Protein AF-A0A7V9HRN3-F1 (afdb_monomer_lite)

Sequence (208 aa):
TSESDAVMDDIFSEDFLLTRPLLTAIASEEPVVLLIDEIDKTDQEFEAILLEVLSDFQISIPELGLVEATTMPLVLLTSNNSRELTEALKRRCLYLWLDYPDVEREIEIIRLHEPGIDAELARRLVEVIGMVRELDLKKPPSIAESIDWARALLLLGADQIDAETFRRTMSIIIKHRTDLDLVAERVGLRLGGPADSKLAAGSSPSSP

Structure (mmCIF, N/CA/C/O backbone):
data_AF-A0A7V9HRN3-F1
#
_entry.id   AF-A0A7V9HRN3-F1
#
loop_
_atom_site.group_PDB
_atom_site.id
_atom_site.type_symbol
_atom_site.label_atom_id
_atom_site.label_alt_id
_atom_site.label_comp_id
_atom_site.label_asym_id
_atom_site.label_entity_id
_atom_site.label_seq_id
_atom_site.pdbx_PDB_ins_code
_atom_site.Cartn_x
_atom_site.Cartn_y
_atom_site.Cartn_z
_atom_site.occupancy
_atom_site.B_iso_or_equiv
_atom_site.auth_seq_id
_atom_site.auth_comp_id
_atom_site.auth_asym_id
_atom_site.auth_atom_id
_atom_site.pdbx_PDB_model_num
ATOM 1 N N . THR A 1 1 ? 19.815 -6.555 -52.537 1.00 50.06 1 THR A N 1
ATOM 2 C CA . THR A 1 1 ? 18.940 -6.645 -51.356 1.00 50.06 1 THR A CA 1
ATOM 3 C C . THR A 1 1 ? 17.675 -7.313 -51.819 1.00 50.06 1 THR A C 1
ATOM 5 O O . THR A 1 1 ? 17.159 -6.934 -52.865 1.00 50.06 1 THR A O 1
ATOM 8 N N . SER A 1 2 ? 17.345 -8.442 -51.199 1.00 54.53 2 SER A N 1
ATOM 9 C CA . SER A 1 2 ? 16.297 -9.345 -51.678 1.00 54.53 2 SER A CA 1
ATOM 10 C C . SER A 1 2 ? 14.930 -8.702 -51.447 1.00 54.53 2 SER A C 1
ATOM 12 O O . SER A 1 2 ? 14.769 -7.960 -50.487 1.00 54.53 2 SER A O 1
ATOM 14 N N . GLU A 1 3 ? 13.938 -9.001 -52.282 1.00 53.53 3 GLU A N 1
ATOM 15 C CA . GLU A 1 3 ? 12.540 -8.546 -52.135 1.00 53.53 3 GLU A CA 1
ATOM 16 C C . GLU A 1 3 ? 11.966 -8.866 -50.734 1.00 53.53 3 GLU A C 1
ATOM 18 O O . GLU A 1 3 ? 11.098 -8.164 -50.232 1.00 53.53 3 GLU A O 1
ATOM 23 N N . SER A 1 4 ? 12.531 -9.878 -50.063 1.00 57.38 4 SER A N 1
ATOM 24 C CA . SER A 1 4 ? 12.234 -10.255 -48.677 1.00 57.38 4 SER A CA 1
ATOM 25 C C . SER A 1 4 ? 12.749 -9.269 -47.617 1.00 57.38 4 SER A C 1
ATOM 27 O O . SER A 1 4 ? 12.123 -9.165 -46.568 1.00 57.38 4 SER A O 1
ATOM 29 N N . ASP A 1 5 ? 13.856 -8.560 -47.865 1.00 56.06 5 ASP A N 1
ATOM 30 C CA . ASP A 1 5 ? 14.412 -7.572 -46.922 1.00 56.06 5 ASP A CA 1
ATOM 31 C C . ASP A 1 5 ? 13.516 -6.323 -46.890 1.00 56.06 5 ASP A C 1
ATOM 33 O O . ASP A 1 5 ? 13.191 -5.809 -45.829 1.00 56.06 5 ASP A O 1
ATOM 37 N N . ALA A 1 6 ? 13.022 -5.900 -48.060 1.00 58.94 6 ALA A N 1
ATOM 38 C CA . ALA A 1 6 ? 12.120 -4.756 -48.190 1.00 58.94 6 ALA A CA 1
ATOM 39 C C . ALA A 1 6 ? 10.731 -5.008 -47.573 1.00 58.94 6 ALA A C 1
ATOM 41 O O . ALA A 1 6 ? 10.095 -4.076 -47.094 1.00 58.94 6 ALA A O 1
ATOM 42 N N . VAL A 1 7 ? 10.259 -6.261 -47.575 1.00 59.00 7 VAL A N 1
ATOM 43 C CA . VAL A 1 7 ? 9.005 -6.649 -46.904 1.00 59.00 7 VAL A CA 1
ATOM 44 C C . VAL A 1 7 ? 9.194 -6.769 -45.386 1.00 59.00 7 VAL A C 1
ATOM 46 O O . VAL A 1 7 ? 8.256 -6.485 -44.648 1.00 59.00 7 VAL A O 1
ATOM 49 N N . MET A 1 8 ? 10.383 -7.156 -44.898 1.00 54.78 8 MET A N 1
ATOM 50 C CA . MET A 1 8 ? 10.676 -7.095 -43.458 1.00 54.78 8 MET A CA 1
ATOM 51 C C . MET A 1 8 ? 10.725 -5.644 -42.966 1.00 54.78 8 MET A C 1
ATOM 53 O O . MET A 1 8 ? 10.048 -5.341 -41.988 1.00 54.78 8 MET A O 1
ATOM 57 N N . ASP A 1 9 ? 11.421 -4.743 -43.665 1.00 58.31 9 ASP A N 1
ATOM 58 C CA . ASP A 1 9 ? 11.497 -3.319 -43.288 1.00 58.31 9 ASP A CA 1
ATOM 59 C C . ASP A 1 9 ? 10.111 -2.642 -43.201 1.00 58.31 9 ASP A C 1
ATOM 61 O O . ASP A 1 9 ? 9.900 -1.773 -42.358 1.00 58.31 9 ASP A O 1
ATOM 65 N N . ASP A 1 10 ? 9.146 -3.061 -44.027 1.00 58.84 10 ASP A N 1
ATOM 66 C CA . ASP A 1 10 ? 7.776 -2.518 -44.030 1.00 58.84 10 ASP A CA 1
ATOM 67 C C . ASP A 1 10 ? 6.929 -3.016 -42.838 1.00 58.84 10 ASP A C 1
ATOM 69 O O . ASP A 1 10 ? 6.076 -2.294 -42.330 1.00 58.84 10 ASP A O 1
ATOM 73 N N . ILE A 1 11 ? 7.178 -4.238 -42.344 1.00 59.34 11 ILE A N 1
ATOM 74 C CA . ILE A 1 11 ? 6.433 -4.837 -41.218 1.00 59.34 11 ILE A CA 1
ATOM 75 C C . ILE A 1 11 ? 6.998 -4.397 -39.855 1.00 59.34 11 ILE A C 1
ATOM 77 O O . ILE A 1 11 ? 6.252 -4.341 -38.877 1.00 59.34 11 ILE A O 1
ATOM 81 N N . PHE A 1 12 ? 8.292 -4.071 -39.777 1.00 58.78 12 PHE A N 1
ATOM 82 C CA . PHE A 1 12 ? 8.961 -3.607 -38.552 1.00 58.78 12 PHE A CA 1
ATOM 83 C C . PHE A 1 12 ? 9.086 -2.079 -38.470 1.00 58.78 12 PHE A C 1
ATOM 85 O O . PHE A 1 12 ? 9.946 -1.582 -37.754 1.00 58.78 12 PHE A O 1
ATOM 92 N N . SER A 1 13 ? 8.248 -1.320 -39.179 1.00 62.00 13 SER A N 1
ATOM 93 C CA . SER A 1 13 ? 8.255 0.144 -39.105 1.00 62.00 13 SER A CA 1
ATOM 94 C C . SER A 1 13 ? 7.603 0.670 -37.815 1.00 62.00 13 SER A C 1
ATOM 96 O O . SER A 1 13 ? 6.810 -0.020 -37.165 1.00 62.00 13 SER A O 1
ATOM 98 N N . GLU A 1 14 ? 7.916 1.917 -37.442 1.00 60.59 14 GLU A N 1
ATOM 99 C CA . GLU A 1 14 ? 7.327 2.590 -36.270 1.00 60.59 14 GLU A CA 1
ATOM 100 C C . GLU A 1 14 ? 5.791 2.601 -36.292 1.00 60.59 14 GLU A C 1
ATOM 102 O O . GLU A 1 14 ? 5.158 2.531 -35.238 1.00 60.59 14 GLU A O 1
ATOM 107 N N . ASP A 1 15 ? 5.190 2.593 -37.484 1.00 58.12 15 ASP A N 1
ATOM 108 C CA . ASP A 1 15 ? 3.740 2.575 -37.688 1.00 58.12 15 ASP A CA 1
ATOM 109 C C . ASP A 1 15 ? 3.073 1.284 -37.170 1.00 58.12 15 ASP A C 1
ATOM 111 O O . ASP A 1 15 ? 1.869 1.270 -36.894 1.00 58.12 15 ASP A O 1
ATOM 115 N N . PHE A 1 16 ? 3.845 0.205 -36.990 1.00 57.97 16 PHE A N 1
ATOM 116 C CA . PHE A 1 16 ? 3.383 -1.066 -36.424 1.00 57.97 16 PHE A CA 1
ATOM 117 C C . PHE A 1 16 ? 3.834 -1.290 -34.973 1.00 57.97 16 PHE A C 1
ATOM 119 O O . PHE A 1 16 ? 3.484 -2.313 -34.369 1.00 57.97 16 PHE A O 1
ATOM 126 N N . LEU A 1 17 ? 4.553 -0.336 -34.368 1.00 64.12 17 LEU A N 1
ATOM 127 C CA . LEU A 1 17 ? 4.955 -0.424 -32.968 1.00 64.12 17 LEU A CA 1
ATOM 128 C C . LEU A 1 17 ? 3.812 -0.045 -32.031 1.00 64.12 17 LEU A C 1
ATOM 130 O O . LEU A 1 17 ? 3.367 1.098 -31.946 1.00 64.12 17 LEU A O 1
ATOM 134 N N . LEU A 1 18 ? 3.396 -1.008 -31.211 1.00 67.00 18 LEU A N 1
ATOM 135 C CA . LEU A 1 18 ? 2.568 -0.721 -30.046 1.00 67.00 18 LEU A CA 1
ATOM 136 C C . LEU A 1 18 ? 3.451 -0.148 -28.941 1.00 67.00 18 LEU A C 1
ATOM 138 O O . LEU A 1 18 ? 4.007 -0.891 -28.128 1.00 67.00 18 LEU A O 1
ATOM 142 N N . THR A 1 19 ? 3.560 1.178 -28.902 1.00 74.62 19 THR A N 1
ATOM 143 C CA . THR A 1 19 ? 4.276 1.892 -27.845 1.00 74.62 19 THR A CA 1
ATOM 144 C C . THR A 1 19 ? 3.621 1.600 -26.493 1.00 74.62 19 THR A C 1
ATOM 146 O O . THR A 1 19 ? 2.499 2.001 -26.179 1.00 74.62 19 THR A O 1
ATOM 149 N N . ARG A 1 20 ? 4.305 0.775 -25.696 1.00 87.56 20 ARG A N 1
ATOM 150 C CA . ARG A 1 20 ? 3.933 0.472 -24.310 1.00 87.56 20 ARG A CA 1
ATOM 151 C C . ARG A 1 20 ? 4.467 1.574 -23.387 1.00 87.56 20 ARG A C 1
ATOM 153 O O . ARG A 1 20 ? 5.397 2.272 -23.782 1.00 87.56 20 ARG A O 1
ATOM 160 N N . PRO A 1 21 ? 3.953 1.697 -22.147 1.00 88.50 21 PRO A N 1
ATOM 161 C CA . PRO A 1 21 ? 4.259 2.828 -21.267 1.00 88.50 21 PRO A CA 1
ATOM 162 C C . PRO A 1 21 ? 5.750 3.147 -21.087 1.00 88.50 21 PRO A C 1
ATOM 164 O O . PRO A 1 21 ? 6.104 4.318 -21.022 1.00 88.50 21 PRO A O 1
ATOM 167 N N . LEU A 1 22 ? 6.626 2.131 -21.058 1.00 89.88 22 LEU A N 1
ATOM 168 C CA . LEU A 1 22 ? 8.080 2.329 -20.985 1.00 89.88 22 LEU A CA 1
ATOM 169 C C . LEU A 1 22 ? 8.624 3.067 -22.213 1.00 89.88 22 LEU A C 1
ATOM 171 O O . LEU A 1 22 ? 9.293 4.084 -22.068 1.00 89.88 22 LEU A O 1
ATOM 175 N N . LEU A 1 23 ? 8.299 2.585 -23.414 1.00 90.38 23 LEU A N 1
ATOM 176 C CA . LEU A 1 23 ? 8.742 3.210 -24.658 1.00 90.38 23 LEU A CA 1
ATOM 177 C C . LEU A 1 23 ? 8.129 4.600 -24.827 1.00 90.38 23 LEU A C 1
ATOM 179 O O . LEU A 1 23 ? 8.835 5.527 -25.196 1.00 90.38 23 LEU A O 1
ATOM 183 N N . THR A 1 24 ? 6.849 4.767 -24.484 1.00 91.19 24 THR A N 1
ATOM 184 C CA . THR A 1 24 ? 6.192 6.080 -24.488 1.00 91.19 24 THR A CA 1
ATOM 185 C C . THR A 1 24 ? 6.890 7.072 -23.557 1.00 91.19 24 THR A C 1
ATOM 187 O O . THR A 1 24 ? 7.052 8.229 -23.925 1.00 91.19 24 THR A O 1
ATOM 190 N N . ALA A 1 25 ? 7.314 6.640 -22.365 1.00 92.94 25 ALA A N 1
ATOM 191 C CA . ALA A 1 25 ? 7.996 7.513 -21.416 1.00 92.94 25 ALA A CA 1
ATOM 192 C C . ALA A 1 25 ? 9.411 7.889 -21.876 1.00 92.94 25 ALA A C 1
ATOM 194 O O . ALA A 1 25 ? 9.810 9.038 -21.719 1.00 92.94 25 ALA A O 1
ATOM 195 N N . ILE A 1 26 ? 10.152 6.939 -22.455 1.00 92.44 26 ILE A N 1
ATOM 196 C CA . ILE A 1 26 ? 11.510 7.171 -22.962 1.00 92.44 26 ILE A CA 1
ATOM 197 C C . ILE A 1 26 ? 11.489 8.051 -24.213 1.00 92.44 26 ILE A C 1
ATOM 199 O O . ILE A 1 26 ? 12.208 9.040 -24.275 1.00 92.44 26 ILE A O 1
ATOM 203 N N . ALA A 1 27 ? 10.609 7.773 -25.173 1.00 92.06 27 ALA A N 1
ATOM 204 C CA . ALA A 1 27 ? 10.487 8.569 -26.394 1.00 92.06 27 ALA A CA 1
ATOM 205 C C . ALA A 1 27 ? 9.777 9.925 -26.190 1.00 92.06 27 ALA A C 1
ATOM 207 O O . ALA A 1 27 ? 9.574 10.658 -27.156 1.00 92.06 27 ALA A O 1
ATOM 208 N N . SER A 1 28 ? 9.368 10.270 -24.964 1.00 93.31 28 SER A N 1
ATOM 209 C CA . SER A 1 28 ? 8.666 11.526 -24.697 1.00 93.31 28 SER A CA 1
ATOM 210 C C . SER A 1 28 ? 9.592 12.730 -24.883 1.00 93.31 28 SER A C 1
ATOM 212 O O . SER A 1 28 ? 10.633 12.846 -24.235 1.00 93.31 28 SER A O 1
ATOM 214 N N . GLU A 1 29 ? 9.174 13.675 -25.727 1.00 94.44 29 GLU A N 1
ATOM 215 C CA . GLU A 1 29 ? 9.835 14.979 -25.849 1.00 94.44 29 GLU A CA 1
ATOM 216 C C . GLU A 1 29 ? 9.551 15.872 -24.628 1.00 94.44 29 GLU A C 1
ATOM 218 O O . GLU A 1 29 ? 10.371 16.714 -24.259 1.00 94.44 29 GLU A O 1
ATOM 223 N N . GLU A 1 30 ? 8.416 15.668 -23.953 1.00 95.25 30 GLU A N 1
ATOM 224 C CA . GLU A 1 30 ? 8.019 16.424 -22.763 1.00 95.25 30 GLU A CA 1
ATOM 225 C C . GLU A 1 30 ? 8.448 15.725 -21.457 1.00 95.25 30 GLU A C 1
ATOM 227 O O . GLU A 1 30 ? 8.529 14.492 -21.417 1.00 95.25 30 GLU A O 1
ATOM 232 N N . PRO A 1 31 ? 8.682 16.472 -20.357 1.00 95.50 31 PRO A N 1
ATOM 233 C CA . PRO A 1 31 ? 8.949 15.879 -19.049 1.00 95.50 31 PRO A CA 1
ATOM 234 C C . PRO A 1 31 ? 7.760 15.059 -18.546 1.00 95.50 31 PRO A C 1
ATOM 236 O O . PRO A 1 31 ? 6.664 15.585 -18.346 1.00 95.50 31 PRO A O 1
ATOM 239 N N . VAL A 1 32 ? 7.999 13.778 -18.274 1.00 95.81 32 VAL A N 1
ATOM 240 C CA . VAL A 1 32 ? 6.972 12.837 -17.812 1.00 95.81 32 VAL A CA 1
ATOM 241 C C . VAL A 1 32 ? 7.393 12.108 -16.540 1.00 95.81 32 VAL A C 1
ATOM 243 O O . VAL A 1 32 ? 8.574 12.033 -16.191 1.00 95.81 32 VAL A O 1
ATOM 246 N N . VAL A 1 33 ? 6.398 11.561 -15.840 1.00 96.12 33 VAL A N 1
ATOM 247 C CA . VAL A 1 33 ? 6.596 10.667 -14.696 1.00 96.12 33 VAL A CA 1
ATOM 248 C C . VAL A 1 33 ? 6.280 9.241 -15.129 1.00 96.12 33 VAL A C 1
ATOM 250 O O . VAL A 1 33 ? 5.175 8.968 -15.599 1.00 96.12 33 VAL A O 1
ATOM 253 N N . LEU A 1 34 ? 7.232 8.332 -14.932 1.00 95.00 34 LEU A N 1
ATOM 254 C CA . LEU A 1 34 ? 7.046 6.899 -15.134 1.00 95.00 34 LEU A CA 1
ATOM 255 C C . LEU A 1 34 ? 6.830 6.226 -13.776 1.00 95.00 3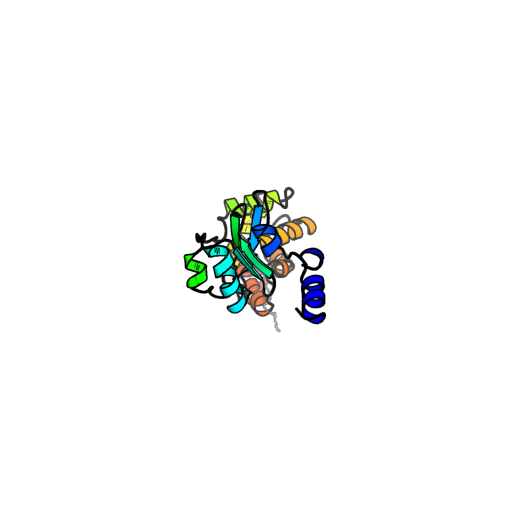4 LEU A C 1
ATOM 257 O O . LEU A 1 34 ? 7.764 6.102 -12.987 1.00 95.00 34 LEU A O 1
ATOM 261 N N . LEU A 1 35 ? 5.599 5.791 -13.507 1.00 96.25 35 LEU A N 1
ATOM 262 C CA . LEU A 1 35 ? 5.259 5.003 -12.324 1.00 96.25 35 LEU A CA 1
ATOM 263 C C . LEU A 1 35 ? 5.271 3.513 -12.675 1.00 96.25 35 LEU A C 1
ATOM 265 O O . LEU A 1 35 ? 4.505 3.075 -13.534 1.00 96.25 35 LEU A O 1
ATOM 269 N N . ILE A 1 36 ? 6.106 2.742 -11.985 1.00 94.12 36 ILE A N 1
ATOM 270 C CA . ILE A 1 36 ? 6.109 1.279 -12.042 1.00 94.12 36 ILE A CA 1
ATOM 271 C C . ILE A 1 36 ? 5.632 0.773 -10.687 1.00 94.12 36 ILE A C 1
ATOM 273 O O . ILE A 1 36 ? 6.326 0.913 -9.677 1.00 94.12 36 ILE A O 1
ATOM 277 N N . ASP A 1 37 ? 4.421 0.230 -10.679 1.00 94.56 37 ASP A N 1
ATOM 278 C CA . ASP A 1 37 ? 3.758 -0.210 -9.460 1.00 94.56 37 ASP A CA 1
ATOM 279 C C . ASP A 1 37 ? 4.092 -1.675 -9.143 1.00 94.56 37 ASP A C 1
ATOM 281 O O . ASP A 1 37 ? 4.197 -2.499 -10.052 1.00 94.56 37 ASP A O 1
ATOM 285 N N . GLU A 1 38 ? 4.260 -1.981 -7.857 1.00 94.56 38 GLU A N 1
ATOM 286 C CA . GLU A 1 38 ? 4.522 -3.315 -7.306 1.00 94.56 38 GLU A CA 1
ATOM 287 C C . GLU A 1 38 ? 5.637 -4.083 -8.039 1.00 94.56 38 GLU A C 1
ATOM 289 O O . GLU A 1 38 ? 5.469 -5.237 -8.447 1.00 94.56 38 GLU A O 1
ATOM 294 N N . ILE A 1 39 ? 6.810 -3.458 -8.202 1.00 94.06 39 ILE A N 1
ATOM 295 C CA . ILE A 1 39 ? 7.939 -4.060 -8.934 1.00 94.06 39 ILE A CA 1
ATOM 296 C C . ILE A 1 39 ? 8.398 -5.398 -8.327 1.00 94.06 39 ILE A C 1
ATOM 298 O O . ILE A 1 39 ? 8.950 -6.256 -9.006 1.00 94.06 39 ILE A O 1
ATOM 302 N N . ASP A 1 40 ? 8.104 -5.641 -7.054 1.00 93.12 40 ASP A N 1
ATOM 303 C CA . ASP A 1 40 ? 8.366 -6.910 -6.379 1.00 93.12 40 ASP A CA 1
ATOM 304 C C . ASP A 1 40 ? 7.517 -8.091 -6.891 1.00 93.12 40 ASP A C 1
ATOM 306 O O . ASP A 1 40 ? 7.808 -9.243 -6.558 1.00 93.12 40 ASP A O 1
ATOM 310 N N . LYS A 1 41 ? 6.498 -7.839 -7.723 1.00 93.19 41 LYS A N 1
ATOM 311 C CA . LYS A 1 41 ? 5.687 -8.873 -8.388 1.00 93.19 41 LYS A CA 1
ATOM 312 C C . LYS A 1 41 ? 6.269 -9.370 -9.702 1.00 93.19 41 LYS A C 1
ATOM 314 O O . LYS A 1 41 ? 5.809 -10.399 -10.197 1.00 93.19 41 LYS A O 1
ATOM 319 N N . THR A 1 42 ? 7.240 -8.664 -10.273 1.00 91.62 42 THR A N 1
ATOM 320 C CA . THR A 1 42 ? 7.849 -9.056 -11.546 1.00 91.62 42 THR A CA 1
ATOM 321 C C . THR A 1 42 ? 8.936 -10.103 -11.332 1.00 91.62 42 THR A C 1
ATOM 323 O O . THR A 1 42 ? 9.385 -10.340 -10.206 1.00 91.62 42 THR A O 1
ATOM 326 N N . ASP A 1 43 ? 9.363 -10.749 -12.412 1.00 91.69 43 ASP A N 1
ATOM 327 C CA . ASP A 1 43 ? 10.503 -11.661 -12.413 1.00 91.69 43 ASP A CA 1
ATOM 328 C C . ASP A 1 43 ? 11.841 -10.903 -12.539 1.00 91.69 43 ASP A C 1
ATOM 330 O O . ASP A 1 43 ? 11.880 -9.670 -12.620 1.00 91.69 43 ASP A O 1
ATOM 334 N N . GLN A 1 44 ? 12.954 -11.640 -12.472 1.00 89.56 44 GLN A N 1
ATOM 335 C CA . GLN A 1 44 ? 14.297 -11.050 -12.537 1.00 89.56 44 GLN A CA 1
ATOM 336 C C . GLN A 1 44 ? 14.657 -10.610 -13.957 1.00 89.56 44 GLN A C 1
ATOM 338 O O . GLN A 1 44 ? 15.435 -9.677 -14.139 1.00 89.56 44 GLN A O 1
ATOM 343 N N . GLU A 1 45 ? 14.090 -11.272 -14.959 1.00 89.06 45 GLU A N 1
ATOM 344 C CA . GLU A 1 45 ? 14.239 -10.951 -16.369 1.00 89.06 45 GLU A CA 1
ATOM 345 C C . GLU A 1 45 ? 13.688 -9.552 -16.657 1.00 89.06 45 GLU A C 1
ATOM 347 O O . GLU A 1 45 ? 14.366 -8.738 -17.286 1.00 89.06 45 GLU A O 1
ATOM 352 N N . PHE A 1 46 ? 12.507 -9.228 -16.125 1.00 89.75 46 PHE A N 1
ATOM 353 C CA . PHE A 1 46 ? 11.948 -7.885 -16.214 1.00 89.75 46 PHE A CA 1
ATOM 354 C C . PHE A 1 46 ? 12.788 -6.852 -15.457 1.00 89.75 46 PHE A C 1
ATOM 356 O O . PHE A 1 46 ? 13.052 -5.773 -15.988 1.00 89.75 46 PHE A O 1
ATOM 363 N N . GLU A 1 47 ? 13.263 -7.178 -14.247 1.00 91.50 47 GLU A N 1
ATOM 364 C CA . GLU A 1 47 ? 14.176 -6.290 -13.514 1.00 91.50 47 GLU A CA 1
ATOM 365 C C . GLU A 1 47 ? 15.434 -5.978 -14.335 1.00 91.50 47 GLU A C 1
ATOM 367 O O . GLU A 1 47 ? 15.867 -4.830 -14.362 1.00 91.50 47 GLU A O 1
ATOM 372 N N . ALA A 1 48 ? 15.999 -6.970 -15.033 1.00 87.69 48 ALA A N 1
ATOM 373 C CA . ALA A 1 48 ? 17.180 -6.792 -15.871 1.00 87.69 48 ALA A CA 1
ATOM 374 C C . ALA A 1 48 ? 16.923 -5.848 -17.056 1.00 87.69 48 ALA A C 1
ATOM 376 O O . ALA A 1 48 ? 17.774 -5.011 -17.346 1.00 87.69 48 ALA A O 1
ATOM 377 N N . ILE A 1 49 ? 15.747 -5.929 -17.690 1.00 86.62 49 ILE A N 1
ATOM 378 C CA . ILE A 1 49 ? 15.336 -4.987 -18.746 1.00 86.62 49 ILE A CA 1
ATOM 379 C C . ILE A 1 49 ? 15.248 -3.565 -18.183 1.00 86.62 49 ILE A C 1
ATOM 381 O O . ILE A 1 49 ? 15.732 -2.616 -18.797 1.00 86.62 49 ILE A O 1
ATOM 385 N N . LEU A 1 50 ? 14.687 -3.404 -16.981 1.00 91.88 50 LEU A N 1
ATOM 386 C CA . LEU A 1 50 ? 14.628 -2.094 -16.335 1.00 91.88 50 LEU A CA 1
ATOM 387 C C . LEU A 1 50 ? 16.007 -1.534 -15.986 1.00 91.88 50 LEU A C 1
ATOM 389 O O . LEU A 1 50 ? 16.135 -0.318 -15.891 1.00 91.88 50 LEU A O 1
ATOM 393 N N . LEU A 1 51 ? 17.044 -2.360 -15.806 1.00 91.00 51 LEU A N 1
ATOM 394 C CA . LEU A 1 51 ? 18.385 -1.841 -15.524 1.00 91.00 51 LEU A CA 1
ATOM 395 C C . LEU A 1 51 ? 18.909 -0.973 -16.664 1.00 91.00 51 LEU A C 1
ATOM 397 O O . LEU A 1 51 ? 19.536 0.041 -16.377 1.00 91.00 51 LEU A O 1
ATOM 401 N N . GLU A 1 52 ? 18.646 -1.339 -17.919 1.00 86.12 52 GLU A N 1
ATOM 402 C CA . GLU A 1 52 ? 19.020 -0.522 -19.079 1.00 86.12 52 GLU A CA 1
ATOM 403 C C . GLU A 1 52 ? 18.283 0.824 -19.034 1.00 86.12 52 GLU A C 1
ATOM 405 O O . GLU A 1 52 ? 18.903 1.888 -19.040 1.00 86.12 52 GLU A O 1
ATOM 410 N N . VAL A 1 53 ? 16.962 0.774 -18.843 1.00 90.25 53 VAL A N 1
ATOM 411 C CA . VAL A 1 53 ? 16.090 1.956 -18.785 1.00 90.25 53 VAL A CA 1
ATOM 412 C C . VAL A 1 53 ? 16.461 2.894 -17.635 1.00 90.25 53 VAL A C 1
ATOM 414 O O . VAL A 1 53 ? 16.441 4.107 -17.789 1.00 90.25 53 VAL A O 1
ATOM 417 N N . LEU A 1 54 ? 16.800 2.357 -16.466 1.00 92.31 54 LEU A N 1
ATOM 418 C CA . LEU A 1 54 ? 17.104 3.150 -15.273 1.00 92.31 54 LEU A CA 1
ATOM 419 C C . LEU A 1 54 ? 18.560 3.619 -15.210 1.00 92.31 54 LEU A C 1
ATOM 421 O O . LEU A 1 54 ? 18.865 4.522 -14.432 1.00 92.31 54 LEU A O 1
ATOM 425 N N . SER A 1 55 ? 19.463 2.990 -15.968 1.00 89.06 55 SER A N 1
ATOM 426 C CA . SER A 1 55 ? 20.879 3.375 -15.992 1.00 89.06 55 SER A CA 1
ATOM 427 C C . SER A 1 55 ? 21.153 4.394 -17.088 1.00 89.06 55 SER A C 1
ATOM 429 O O . SER A 1 55 ? 21.730 5.442 -16.807 1.00 89.06 55 SER A O 1
ATOM 431 N N . ASP A 1 56 ? 20.709 4.089 -18.306 1.00 89.12 56 ASP A N 1
ATOM 432 C CA . ASP A 1 56 ? 21.073 4.834 -19.509 1.00 89.12 56 ASP A CA 1
ATOM 433 C C . ASP A 1 56 ? 19.866 5.556 -20.133 1.00 89.12 56 ASP A C 1
ATOM 435 O O . ASP A 1 56 ? 20.031 6.314 -21.083 1.00 89.12 56 ASP A O 1
ATOM 439 N N . PHE A 1 57 ? 18.654 5.377 -19.582 1.00 92.06 57 PHE A N 1
ATOM 440 C CA . PHE A 1 57 ? 17.413 5.965 -20.107 1.00 92.06 57 PHE A CA 1
ATOM 441 C C . PHE A 1 57 ? 17.218 5.685 -21.595 1.00 92.06 57 PHE A C 1
ATOM 443 O O . PHE A 1 57 ? 16.847 6.555 -22.377 1.00 92.06 57 PHE A O 1
ATOM 450 N N . GLN A 1 58 ? 17.443 4.430 -21.966 1.00 91.81 58 GLN A N 1
ATOM 451 C CA . GLN A 1 58 ? 17.280 3.935 -23.322 1.00 91.81 58 GLN A CA 1
ATOM 452 C C . GLN A 1 58 ? 16.577 2.576 -23.315 1.00 91.81 58 GLN A C 1
ATOM 454 O O . GLN A 1 58 ? 16.524 1.892 -22.289 1.00 91.81 58 GLN A O 1
ATOM 459 N N . ILE A 1 59 ? 16.044 2.183 -24.467 1.00 90.19 59 ILE A N 1
ATOM 460 C CA . ILE A 1 59 ? 15.482 0.854 -24.701 1.00 90.19 59 ILE A CA 1
ATOM 461 C C . ILE A 1 59 ? 16.079 0.302 -25.991 1.00 90.19 59 ILE A C 1
ATOM 463 O O . ILE A 1 59 ? 15.929 0.896 -27.060 1.00 90.19 59 ILE A O 1
ATOM 467 N N . SER A 1 60 ? 16.698 -0.871 -25.895 1.00 88.44 60 SER A N 1
ATOM 468 C CA . SER A 1 60 ? 17.076 -1.668 -27.057 1.00 88.44 60 SER A CA 1
ATOM 469 C C . SER A 1 60 ? 15.863 -2.432 -27.587 1.00 88.44 60 SER A C 1
ATOM 471 O O . SER A 1 60 ? 15.347 -3.338 -26.928 1.00 88.44 60 SER A O 1
ATOM 473 N N . ILE A 1 61 ? 15.408 -2.087 -28.790 1.00 86.88 61 ILE A N 1
ATOM 474 C CA . ILE A 1 61 ? 14.324 -2.786 -29.476 1.00 86.88 61 ILE A CA 1
ATOM 475 C C . ILE A 1 61 ? 14.945 -3.682 -30.554 1.00 86.88 61 ILE A C 1
ATOM 477 O O . ILE A 1 61 ? 15.628 -3.176 -31.451 1.00 86.88 61 ILE A O 1
ATOM 481 N N . PRO A 1 62 ? 14.741 -5.012 -30.489 1.00 82.38 62 PRO A N 1
ATOM 482 C CA . PRO A 1 62 ? 15.133 -5.911 -31.565 1.00 82.38 62 PRO A CA 1
ATOM 483 C C . PRO A 1 62 ? 14.640 -5.395 -32.922 1.00 82.38 62 PRO A C 1
ATOM 485 O O . PRO A 1 62 ? 13.560 -4.817 -33.016 1.00 82.38 62 PRO A O 1
ATOM 488 N N . GLU A 1 63 ? 15.475 -5.539 -33.953 1.00 83.75 63 GLU A N 1
ATOM 489 C CA . GLU A 1 63 ? 15.218 -5.094 -35.334 1.00 83.75 63 GLU A CA 1
ATOM 490 C C . GLU A 1 63 ? 15.111 -3.567 -35.556 1.00 83.75 63 GLU A C 1
ATOM 492 O O . GLU A 1 63 ? 15.420 -3.100 -36.648 1.00 83.75 63 GLU A O 1
ATOM 497 N N . LEU A 1 64 ? 14.773 -2.783 -34.531 1.00 80.81 64 LEU A N 1
ATOM 498 C CA . LEU A 1 64 ? 14.573 -1.329 -34.593 1.00 80.81 64 LEU A CA 1
ATOM 499 C C . LEU A 1 64 ? 15.737 -0.514 -34.022 1.00 80.81 64 LEU A C 1
ATOM 501 O O . LEU A 1 64 ? 15.859 0.680 -34.284 1.00 80.81 64 LEU A O 1
ATOM 505 N N . GLY A 1 65 ? 16.624 -1.165 -33.273 1.00 86.88 65 GLY A N 1
ATOM 506 C CA . GLY A 1 65 ? 17.791 -0.529 -32.684 1.00 86.88 65 GLY A CA 1
ATOM 507 C C . GLY A 1 65 ? 17.475 0.171 -31.367 1.00 86.88 65 GLY A C 1
ATOM 508 O O . GLY A 1 65 ? 16.616 -0.255 -30.597 1.00 86.88 65 GLY A O 1
ATOM 509 N N . LEU A 1 66 ? 18.253 1.206 -31.067 1.00 90.69 66 LEU A N 1
ATOM 510 C CA . LEU A 1 66 ? 18.238 1.867 -29.770 1.00 90.69 66 LEU A CA 1
ATOM 511 C C . LEU A 1 66 ? 17.312 3.084 -29.787 1.00 90.69 66 LEU A C 1
ATOM 513 O O . LEU A 1 66 ? 17.450 3.950 -30.649 1.00 90.69 66 LEU A O 1
ATOM 517 N N . VAL A 1 67 ? 16.427 3.177 -28.795 1.00 90.25 67 VAL A N 1
ATOM 518 C CA . VAL A 1 67 ? 15.635 4.381 -28.525 1.00 90.25 67 VAL A CA 1
ATOM 519 C C . VAL A 1 67 ? 16.159 5.029 -27.251 1.00 90.25 67 VAL A C 1
ATOM 521 O O . VAL A 1 67 ? 16.006 4.470 -26.166 1.00 90.25 67 VAL A O 1
ATOM 524 N N . GLU A 1 68 ? 16.779 6.198 -27.383 1.00 92.56 68 GLU A N 1
ATOM 525 C CA . GLU A 1 68 ? 17.323 6.981 -26.267 1.00 92.56 68 GLU A CA 1
ATOM 526 C C . GLU A 1 68 ? 16.324 8.047 -25.804 1.00 92.56 68 GLU A C 1
ATOM 528 O O . GLU A 1 68 ? 15.584 8.619 -26.611 1.00 92.56 68 GLU A O 1
ATOM 533 N N . ALA A 1 69 ? 16.307 8.343 -24.503 1.00 92.38 69 ALA A N 1
ATOM 534 C CA . ALA A 1 69 ? 15.432 9.373 -23.969 1.00 92.38 69 ALA A CA 1
ATOM 535 C C . ALA A 1 69 ? 15.845 10.768 -24.443 1.00 92.38 69 ALA A C 1
ATOM 537 O O . ALA A 1 69 ? 16.960 11.224 -24.190 1.00 92.38 69 ALA A O 1
ATOM 538 N N . THR A 1 70 ? 14.902 11.485 -25.059 1.00 87.38 70 THR A N 1
ATOM 539 C CA . THR A 1 70 ? 15.096 12.904 -25.402 1.00 87.38 70 THR A CA 1
ATOM 540 C C . THR A 1 70 ? 14.959 13.779 -24.156 1.00 87.38 70 THR A C 1
ATOM 542 O O . THR A 1 70 ? 15.774 14.673 -23.920 1.00 87.38 70 THR A O 1
ATOM 545 N N . THR A 1 71 ? 13.968 13.469 -23.317 1.00 93.00 71 THR A N 1
ATOM 546 C CA . THR A 1 71 ? 13.768 14.079 -22.003 1.00 93.00 71 THR A CA 1
ATOM 547 C C . THR A 1 71 ? 13.743 12.984 -20.942 1.00 93.00 71 THR A C 1
ATOM 549 O O . THR A 1 71 ? 12.931 12.067 -20.998 1.00 93.00 71 THR A O 1
ATOM 552 N N . MET A 1 72 ? 14.637 13.077 -19.955 1.00 92.88 72 MET A N 1
ATOM 553 C CA . MET A 1 72 ? 14.774 12.054 -18.915 1.00 92.88 72 MET A CA 1
ATOM 554 C C . MET A 1 72 ? 13.520 12.012 -18.018 1.00 92.88 72 MET A C 1
ATOM 556 O O . MET A 1 72 ? 13.206 13.022 -17.377 1.00 92.88 72 MET A O 1
ATOM 560 N N . PRO A 1 73 ? 12.799 10.877 -17.941 1.00 94.38 73 PRO A N 1
ATOM 561 C CA . PRO A 1 73 ? 11.611 10.765 -17.107 1.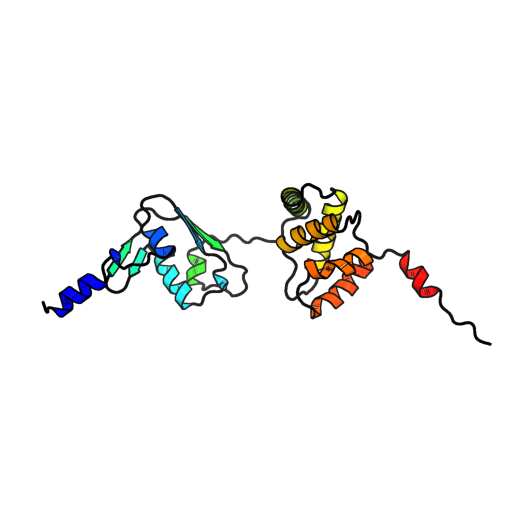00 94.38 73 PRO A CA 1
ATOM 562 C C . PRO A 1 73 ? 11.971 10.726 -15.619 1.00 94.38 73 PRO A C 1
ATOM 564 O O . PRO A 1 73 ? 12.976 10.138 -15.212 1.00 94.38 73 PRO A O 1
ATOM 567 N N . LEU A 1 74 ? 11.097 11.282 -14.777 1.00 94.94 74 LEU A N 1
ATOM 568 C CA . LEU A 1 74 ? 11.146 11.011 -13.342 1.00 94.94 74 LEU A CA 1
ATOM 569 C C . LEU A 1 74 ? 10.536 9.630 -13.091 1.00 94.94 74 LEU A C 1
ATOM 571 O O . LEU A 1 74 ? 9.341 9.436 -13.311 1.00 94.94 74 LEU A O 1
ATOM 575 N N . VAL A 1 75 ? 11.341 8.681 -12.616 1.00 95.50 75 VAL A N 1
ATOM 576 C CA . VAL A 1 75 ? 10.876 7.308 -12.388 1.00 95.50 75 VAL A CA 1
ATOM 577 C C . VAL A 1 75 ? 10.542 7.079 -10.917 1.00 95.50 75 VAL A C 1
ATOM 579 O O . VAL A 1 75 ? 11.366 7.322 -10.035 1.00 95.50 75 VAL A O 1
ATOM 582 N N . LEU A 1 76 ? 9.331 6.587 -10.658 1.00 96.25 76 LEU A N 1
ATOM 583 C CA . LEU A 1 76 ? 8.862 6.158 -9.345 1.00 96.25 76 LEU A CA 1
ATOM 584 C C . LEU A 1 76 ? 8.608 4.654 -9.377 1.00 96.25 76 LEU A C 1
ATOM 586 O O . LEU A 1 76 ? 7.814 4.173 -10.182 1.00 96.25 76 LEU A O 1
ATOM 590 N N . LEU A 1 77 ? 9.271 3.924 -8.484 1.00 95.44 77 LEU A N 1
ATOM 591 C CA . LEU A 1 77 ? 9.038 2.497 -8.280 1.00 95.44 77 LEU A CA 1
ATOM 592 C C . LEU A 1 77 ? 8.329 2.306 -6.941 1.00 95.44 77 LEU A C 1
ATOM 594 O O . LEU A 1 77 ? 8.781 2.850 -5.931 1.00 95.44 77 LEU A O 1
ATOM 598 N N . THR A 1 78 ? 7.257 1.520 -6.913 1.00 95.25 78 THR A N 1
ATOM 599 C CA . THR A 1 78 ? 6.624 1.093 -5.658 1.00 95.25 78 THR A CA 1
ATOM 600 C C . THR A 1 78 ? 6.883 -0.393 -5.444 1.00 95.25 78 THR A C 1
ATOM 602 O O . THR A 1 78 ? 7.021 -1.167 -6.390 1.00 95.25 78 THR A O 1
ATOM 605 N N . SER A 1 79 ? 6.980 -0.802 -4.184 1.00 93.44 79 SER A N 1
ATOM 606 C CA . SER A 1 79 ? 7.154 -2.199 -3.805 1.00 93.44 79 SER A CA 1
ATOM 607 C C . SER A 1 79 ? 6.443 -2.445 -2.487 1.00 93.44 79 SER A C 1
ATOM 609 O O . SER A 1 79 ? 6.566 -1.649 -1.556 1.00 93.44 79 SER A O 1
ATOM 611 N N . ASN A 1 80 ? 5.747 -3.575 -2.397 1.00 90.38 80 ASN A N 1
ATOM 612 C CA . ASN A 1 80 ? 5.156 -4.048 -1.145 1.00 90.38 80 ASN A CA 1
ATOM 613 C C . ASN A 1 80 ? 6.116 -4.951 -0.355 1.00 90.38 80 ASN A C 1
ATOM 615 O O . ASN A 1 80 ? 5.705 -5.597 0.610 1.00 90.38 80 ASN A O 1
ATOM 619 N N . ASN A 1 81 ? 7.384 -5.025 -0.777 1.00 88.94 81 ASN A N 1
ATOM 620 C CA . ASN A 1 81 ? 8.422 -5.868 -0.190 1.00 88.94 81 ASN A CA 1
ATOM 621 C C . ASN A 1 81 ? 7.997 -7.346 -0.045 1.00 88.94 81 ASN A C 1
ATOM 623 O O . ASN A 1 81 ? 8.407 -8.040 0.883 1.00 88.94 81 ASN A O 1
ATOM 627 N N . SER A 1 82 ? 7.147 -7.838 -0.954 1.00 87.50 82 SER A N 1
ATOM 628 C CA . SER A 1 82 ? 6.682 -9.230 -0.965 1.00 87.50 82 SER A CA 1
ATOM 629 C C . SER A 1 82 ? 7.727 -10.196 -1.523 1.00 87.50 82 SER A C 1
ATOM 631 O O . SER A 1 82 ? 7.721 -11.380 -1.183 1.00 87.50 82 SER A O 1
ATOM 633 N N . ARG A 1 83 ? 8.653 -9.677 -2.333 1.00 91.56 83 ARG A N 1
ATOM 634 C CA . ARG A 1 83 ? 9.903 -10.319 -2.735 1.00 91.56 83 ARG A CA 1
ATOM 635 C C . ARG A 1 83 ? 11.031 -9.301 -2.645 1.00 91.56 83 ARG A C 1
ATOM 637 O O . ARG A 1 83 ? 10.849 -8.121 -2.935 1.00 91.56 83 ARG A O 1
ATOM 644 N N . GLU A 1 84 ? 12.215 -9.782 -2.294 1.00 90.06 84 GLU A N 1
ATOM 645 C CA . GLU A 1 84 ? 13.421 -8.974 -2.361 1.00 90.06 84 GLU A CA 1
ATOM 646 C C . GLU A 1 84 ? 13.803 -8.663 -3.820 1.00 90.06 84 GLU A C 1
ATOM 648 O O . GLU A 1 84 ? 13.950 -9.564 -4.655 1.00 90.06 84 GLU A O 1
ATOM 653 N N . LEU A 1 85 ? 13.956 -7.369 -4.112 1.00 92.44 85 LEU A N 1
ATOM 654 C CA . LEU A 1 85 ? 14.449 -6.870 -5.397 1.00 92.44 85 LEU A CA 1
ATOM 655 C C . LEU A 1 85 ? 15.932 -7.191 -5.569 1.00 92.44 85 LEU A C 1
ATOM 657 O O . LEU A 1 85 ? 16.675 -7.297 -4.589 1.00 92.44 85 LEU A O 1
ATOM 661 N N . THR A 1 86 ? 16.387 -7.301 -6.814 1.00 92.75 86 THR A N 1
ATOM 662 C CA . THR A 1 86 ? 17.804 -7.531 -7.089 1.00 92.75 86 THR A CA 1
ATOM 663 C C . THR A 1 86 ? 18.662 -6.378 -6.566 1.00 92.75 86 THR A C 1
ATOM 665 O O . THR A 1 86 ? 18.307 -5.199 -6.629 1.00 92.75 86 THR A O 1
ATOM 668 N N . GLU A 1 87 ? 19.861 -6.711 -6.088 1.00 92.38 87 GLU A N 1
ATOM 669 C CA . GLU A 1 87 ? 20.846 -5.712 -5.658 1.00 92.38 87 GLU A CA 1
ATOM 670 C C . GLU A 1 87 ? 21.222 -4.742 -6.786 1.00 92.38 87 GLU A C 1
ATOM 672 O O . GLU A 1 87 ? 21.554 -3.584 -6.534 1.00 92.38 87 GLU A O 1
ATOM 677 N N . ALA A 1 88 ? 21.159 -5.208 -8.036 1.00 92.25 88 ALA A N 1
ATOM 678 C CA . ALA A 1 88 ? 21.397 -4.380 -9.205 1.00 92.25 88 ALA A CA 1
ATOM 679 C C . ALA A 1 88 ? 20.353 -3.266 -9.325 1.00 92.25 88 ALA A C 1
ATOM 681 O O . ALA A 1 88 ? 20.744 -2.123 -9.539 1.00 92.25 88 ALA A O 1
ATOM 682 N N . LEU A 1 89 ? 19.066 -3.569 -9.123 1.00 91.94 89 LEU A N 1
ATOM 683 C CA . LEU A 1 89 ? 17.994 -2.579 -9.190 1.00 91.94 89 LEU A CA 1
ATOM 684 C C . LEU A 1 89 ? 18.055 -1.614 -8.001 1.00 91.94 89 LEU A C 1
ATOM 686 O O . LEU A 1 89 ? 18.070 -0.399 -8.185 1.00 91.94 89 LEU A O 1
ATOM 690 N N . LYS A 1 90 ? 18.209 -2.140 -6.776 1.00 90.88 90 LYS A N 1
ATOM 691 C CA . LYS A 1 90 ? 18.284 -1.322 -5.549 1.00 90.88 90 LYS A CA 1
ATOM 692 C C . LYS A 1 90 ? 19.367 -0.241 -5.618 1.00 90.88 90 LYS A C 1
ATOM 694 O O . LYS A 1 90 ? 19.157 0.872 -5.151 1.00 90.88 90 LYS A O 1
ATOM 699 N N . ARG A 1 91 ? 20.523 -0.534 -6.226 1.00 91.12 91 ARG A N 1
ATOM 700 C CA . ARG A 1 91 ? 21.646 0.418 -6.355 1.00 91.12 91 ARG A CA 1
ATOM 701 C C . ARG A 1 91 ? 21.371 1.595 -7.297 1.00 91.12 91 ARG A C 1
ATOM 703 O O . ARG A 1 91 ? 22.214 2.485 -7.389 1.00 91.12 91 ARG A O 1
ATOM 710 N N . ARG A 1 92 ? 20.269 1.571 -8.053 1.00 90.81 92 ARG A N 1
ATOM 711 C CA . ARG A 1 92 ? 19.908 2.568 -9.084 1.00 90.81 92 ARG A CA 1
ATOM 712 C C . ARG A 1 92 ? 18.732 3.429 -8.628 1.00 90.81 92 ARG A C 1
ATOM 714 O O . ARG A 1 92 ? 18.296 4.311 -9.356 1.00 90.81 92 ARG A O 1
ATOM 721 N N . CYS A 1 93 ? 18.253 3.204 -7.407 1.00 91.00 93 CYS A N 1
ATOM 722 C CA . CYS A 1 93 ? 17.095 3.879 -6.851 1.00 91.00 93 CYS A CA 1
ATOM 723 C C . CYS A 1 93 ? 17.452 4.560 -5.529 1.00 91.00 93 CYS A C 1
ATOM 725 O O . CYS A 1 93 ? 18.228 4.042 -4.724 1.00 91.00 93 CYS A O 1
ATOM 727 N N . LEU A 1 94 ? 16.833 5.714 -5.279 1.00 93.19 94 LEU A N 1
ATOM 728 C CA . LEU A 1 94 ? 16.744 6.263 -3.930 1.00 93.19 94 LEU A CA 1
ATOM 729 C C . LEU A 1 94 ? 15.636 5.520 -3.188 1.00 93.19 94 LEU A C 1
ATOM 731 O O . LEU A 1 94 ? 14.518 5.417 -3.690 1.00 93.19 94 LEU A O 1
ATOM 735 N N . TYR A 1 95 ? 15.950 4.998 -2.004 1.00 90.25 95 TYR A N 1
ATOM 736 C CA . TYR A 1 95 ? 15.014 4.179 -1.243 1.00 90.25 95 TYR A CA 1
ATOM 737 C C . TYR A 1 95 ? 14.300 5.011 -0.178 1.00 90.25 95 TYR A C 1
ATOM 739 O O . TYR A 1 95 ? 14.946 5.620 0.677 1.00 90.25 95 TYR A O 1
ATOM 747 N N . LEU A 1 96 ? 12.969 5.000 -0.214 1.00 93.50 96 LEU A N 1
ATOM 748 C CA . LEU A 1 96 ? 12.114 5.565 0.823 1.00 93.50 96 LEU A CA 1
ATOM 749 C C . LEU A 1 96 ? 11.291 4.435 1.437 1.00 93.50 96 LEU A C 1
ATOM 751 O O . LEU A 1 96 ? 10.422 3.868 0.780 1.00 93.50 96 LEU A O 1
ATOM 755 N N . TRP A 1 97 ? 11.576 4.112 2.695 1.00 91.31 97 TRP A N 1
ATOM 756 C CA . TRP A 1 97 ? 10.749 3.193 3.469 1.00 91.31 97 TRP A CA 1
ATOM 757 C C . TRP A 1 97 ? 9.514 3.933 3.978 1.00 91.31 97 TRP A C 1
ATOM 759 O O . TRP A 1 97 ? 9.635 5.009 4.564 1.00 91.31 97 TRP A O 1
ATOM 769 N N . LEU A 1 98 ? 8.338 3.360 3.727 1.00 91.06 98 LEU A N 1
ATOM 770 C CA . LEU A 1 98 ? 7.060 3.877 4.199 1.00 91.06 98 LEU A CA 1
ATOM 771 C C . LEU A 1 98 ? 6.477 2.891 5.207 1.00 91.06 98 LEU A C 1
ATOM 773 O O . LEU A 1 98 ? 6.012 1.816 4.833 1.00 91.06 98 LEU A O 1
ATOM 777 N N . ASP A 1 99 ? 6.516 3.275 6.477 1.00 90.75 99 ASP A N 1
ATOM 778 C CA . ASP A 1 99 ? 5.823 2.567 7.548 1.00 90.75 99 ASP A CA 1
ATOM 779 C C . ASP A 1 99 ? 4.363 3.027 7.644 1.00 90.75 99 ASP A C 1
ATOM 781 O O . ASP A 1 99 ? 3.931 3.980 6.982 1.00 90.75 99 ASP A O 1
ATOM 785 N N . TYR A 1 100 ? 3.586 2.363 8.500 1.00 91.56 100 TYR A N 1
ATOM 786 C CA . TYR A 1 100 ? 2.267 2.874 8.847 1.00 91.56 100 TYR A CA 1
ATOM 787 C C . TYR A 1 100 ? 2.384 4.285 9.452 1.00 91.56 100 TYR A C 1
ATOM 789 O O . TYR A 1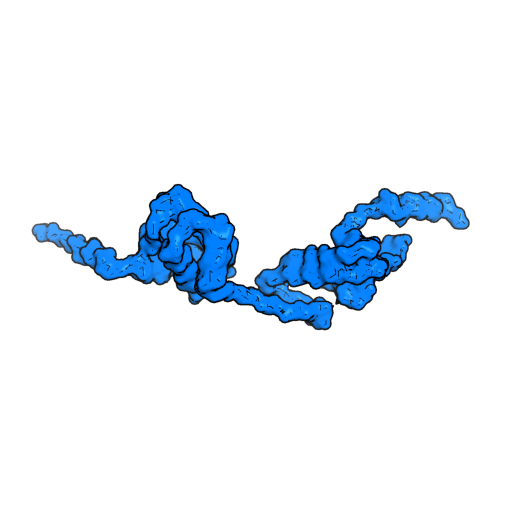 100 ? 3.275 4.522 10.273 1.00 91.56 100 TYR A O 1
ATOM 797 N N . PRO A 1 101 ? 1.500 5.222 9.063 1.00 93.69 101 PRO A N 1
ATOM 798 C CA . PRO A 1 101 ? 1.433 6.536 9.682 1.00 93.69 101 PRO A CA 1
ATOM 799 C C . PRO A 1 101 ? 1.195 6.423 11.189 1.00 93.69 101 PRO A C 1
ATOM 801 O O . PRO A 1 101 ? 0.634 5.441 11.682 1.00 93.69 101 PRO A O 1
ATOM 804 N N . ASP A 1 102 ? 1.590 7.463 11.918 1.00 94.06 102 ASP A N 1
ATOM 805 C CA . ASP A 1 102 ? 1.167 7.613 13.303 1.00 94.06 102 ASP A CA 1
ATOM 806 C C . ASP A 1 102 ? -0.358 7.794 13.412 1.00 94.06 102 ASP A C 1
ATOM 808 O O . ASP A 1 102 ? -1.065 8.027 12.426 1.00 94.06 102 ASP A O 1
ATOM 812 N N . VAL A 1 103 ? -0.864 7.676 14.641 1.00 94.44 103 VAL A N 1
ATOM 813 C CA . VAL A 1 103 ? -2.302 7.714 14.931 1.00 94.44 103 VAL A CA 1
ATOM 814 C C . VAL A 1 103 ? -2.954 8.991 14.405 1.00 94.44 103 VAL A C 1
ATOM 816 O O . VAL A 1 103 ? -4.004 8.924 13.770 1.00 94.44 103 VAL A O 1
ATOM 819 N N . GLU A 1 104 ? -2.339 10.151 14.637 1.00 95.69 104 GLU A N 1
ATOM 820 C CA . GLU A 1 104 ? -2.924 11.433 14.239 1.00 95.69 104 GLU A CA 1
ATOM 821 C C . GLU A 1 104 ? -2.956 11.564 12.716 1.00 95.69 104 GLU A C 1
ATOM 823 O O . GLU A 1 104 ? -3.973 11.957 12.139 1.00 95.69 104 GLU A O 1
ATOM 828 N N . ARG A 1 105 ? -1.887 11.137 12.041 1.00 96.56 105 ARG A N 1
ATOM 829 C CA . ARG A 1 105 ? -1.817 11.158 10.584 1.00 96.56 105 ARG A CA 1
ATO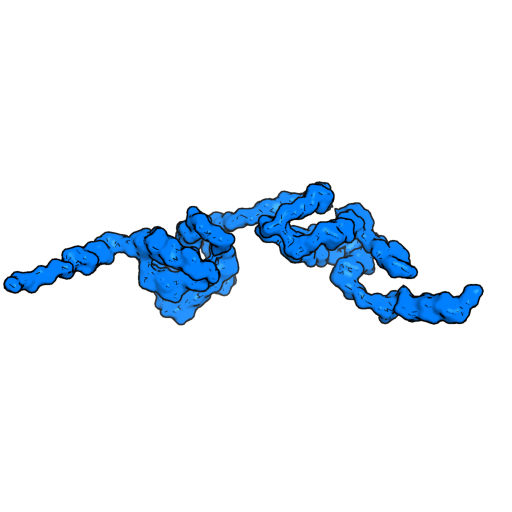M 830 C C . ARG A 1 105 ? -2.801 10.181 9.940 1.00 96.56 105 ARG A C 1
ATOM 832 O O . ARG A 1 105 ? -3.394 10.513 8.914 1.00 96.56 105 ARG A O 1
ATOM 839 N N . GLU A 1 106 ? -3.020 9.004 10.518 1.00 97.56 106 GLU A N 1
ATOM 840 C CA . GLU A 1 106 ? -4.035 8.067 10.025 1.00 97.56 106 GLU A CA 1
ATOM 841 C C . GLU A 1 106 ? -5.459 8.609 10.218 1.00 97.56 106 GLU A C 1
ATOM 843 O O . GLU A 1 106 ? -6.280 8.496 9.307 1.00 97.56 106 GLU A O 1
ATOM 848 N N . ILE A 1 107 ? -5.741 9.275 11.346 1.00 97.19 107 ILE A N 1
ATOM 849 C CA . ILE A 1 107 ? -7.021 9.967 11.575 1.00 97.19 107 ILE A CA 1
ATOM 850 C C . ILE A 1 107 ? -7.247 11.045 10.509 1.00 97.19 107 ILE A C 1
ATOM 852 O O . ILE A 1 107 ? -8.345 11.136 9.956 1.00 97.19 107 ILE A O 1
ATOM 856 N N . GLU A 1 108 ? -6.232 11.855 10.191 1.00 97.25 108 GLU A N 1
ATOM 857 C CA . GLU A 1 108 ? -6.318 12.858 9.121 1.00 97.25 108 GLU A CA 1
ATOM 858 C C . GLU A 1 108 ? -6.658 12.220 7.771 1.00 97.25 108 GLU A C 1
ATOM 860 O O . GLU A 1 108 ? -7.536 12.712 7.058 1.00 97.25 108 GLU A O 1
ATOM 865 N N . ILE A 1 109 ? -6.000 11.105 7.434 1.00 96.94 109 ILE A N 1
ATOM 866 C CA . ILE A 1 109 ? -6.260 10.368 6.194 1.00 96.94 109 ILE A CA 1
ATOM 867 C C . ILE A 1 109 ? -7.698 9.847 6.173 1.00 96.94 109 ILE A C 1
ATOM 869 O O . ILE A 1 109 ? -8.396 10.031 5.175 1.00 96.94 109 ILE A O 1
ATOM 873 N N . ILE A 1 110 ? -8.170 9.235 7.258 1.00 97.31 110 ILE A N 1
ATOM 874 C CA . ILE A 1 110 ? -9.540 8.721 7.339 1.00 97.31 110 ILE A CA 1
ATOM 875 C C . ILE A 1 110 ? -10.543 9.860 7.178 1.00 97.31 110 ILE A C 1
ATOM 877 O O . ILE A 1 110 ? -11.456 9.746 6.370 1.00 97.31 110 ILE A O 1
ATOM 881 N N . ARG A 1 111 ? -10.363 10.984 7.879 1.00 96.44 111 ARG A N 1
ATOM 882 C CA . ARG A 1 111 ? -11.283 12.132 7.801 1.00 96.44 111 ARG A CA 1
ATOM 883 C C . ARG A 1 111 ? -11.285 12.811 6.434 1.00 96.44 111 ARG A C 1
ATOM 885 O O . ARG A 1 111 ? -12.291 13.411 6.067 1.00 96.44 111 ARG A O 1
ATOM 892 N N . LEU A 1 112 ? -10.190 12.717 5.680 1.00 97.25 112 LEU A N 1
ATOM 893 C CA . LEU A 1 112 ? -10.143 13.179 4.294 1.00 97.25 112 LEU A CA 1
ATOM 894 C C . LEU A 1 112 ? -11.055 12.338 3.384 1.00 97.25 112 LEU A C 1
ATOM 896 O O . LEU A 1 112 ? -11.707 12.892 2.503 1.00 97.25 112 LEU A O 1
ATOM 900 N N . HIS A 1 113 ? -11.109 11.021 3.603 1.00 96.69 113 HIS A N 1
ATOM 901 C CA . HIS A 1 113 ? -11.897 10.090 2.787 1.00 96.69 113 HIS A CA 1
ATOM 902 C C . HIS A 1 113 ? -13.339 9.928 3.280 1.00 96.69 113 HIS A C 1
ATOM 904 O O . HIS A 1 113 ? -14.251 9.772 2.472 1.00 96.69 113 HIS A O 1
ATOM 910 N N . GLU A 1 114 ? -13.549 10.012 4.593 1.00 96.06 114 GLU A N 1
ATOM 911 C CA . GLU A 1 114 ? -14.836 9.861 5.271 1.00 96.06 114 GLU A CA 1
ATOM 912 C C . GLU A 1 114 ? -15.133 11.090 6.155 1.00 96.06 114 GLU A C 1
ATOM 914 O O . GLU A 1 114 ? -15.099 10.999 7.383 1.00 96.06 114 GLU A O 1
ATOM 919 N N . PRO A 1 115 ? -15.458 12.266 5.578 1.00 93.75 115 PRO A N 1
ATOM 920 C CA . PRO A 1 115 ? -15.616 13.509 6.344 1.00 93.75 115 PRO A CA 1
ATOM 921 C C . PRO A 1 115 ? -16.746 13.494 7.383 1.00 93.75 115 PRO A C 1
ATOM 923 O O . PRO A 1 115 ? -16.790 14.365 8.250 1.00 93.75 115 PRO A O 1
ATOM 926 N N . GLY A 1 116 ? -17.678 12.541 7.276 1.00 92.31 116 GLY A N 1
ATOM 927 C CA . GLY A 1 116 ? -18.811 12.380 8.189 1.00 92.31 116 GLY A CA 1
ATOM 928 C C . GLY A 1 116 ? -18.496 11.609 9.471 1.00 92.31 116 GLY A C 1
ATOM 929 O O . GLY A 1 116 ? -19.380 11.495 10.316 1.00 92.31 116 GLY A O 1
ATOM 930 N N . ILE A 1 117 ? -17.283 11.068 9.622 1.00 94.69 117 ILE A N 1
ATOM 931 C CA . ILE A 1 117 ? -16.906 10.332 10.830 1.00 94.69 117 ILE A CA 1
ATOM 932 C C . ILE A 1 117 ? -16.694 11.270 12.020 1.00 94.69 117 ILE A C 1
ATOM 934 O O . ILE A 1 117 ? -16.021 12.299 11.912 1.00 94.69 117 ILE A O 1
ATOM 938 N N . ASP A 1 118 ? -17.257 10.897 13.171 1.00 94.38 118 ASP A N 1
ATOM 939 C CA . ASP A 1 118 ? -16.986 11.591 14.426 1.00 94.38 118 ASP A CA 1
ATOM 940 C C . ASP A 1 118 ? -15.505 11.449 14.825 1.00 94.38 118 ASP A C 1
ATOM 942 O O . ASP A 1 118 ? -14.866 10.423 14.578 1.00 94.38 118 ASP A O 1
ATOM 946 N N . ALA A 1 119 ? -14.944 12.492 15.441 1.00 92.69 119 ALA A N 1
ATOM 947 C CA . ALA A 1 119 ? -13.524 12.533 15.782 1.00 92.69 119 ALA A CA 1
ATOM 948 C C . ALA A 1 119 ? -13.130 11.468 16.818 1.00 92.69 119 ALA A C 1
ATOM 950 O O . ALA A 1 119 ? -12.023 10.931 16.743 1.00 92.69 119 ALA A O 1
ATOM 951 N N . GLU A 1 120 ? -14.017 11.155 17.765 1.00 93.62 120 GLU A N 1
ATOM 952 C CA . GLU A 1 120 ? -13.764 10.125 18.769 1.00 93.62 120 GLU A CA 1
ATOM 953 C C . GLU A 1 120 ? -13.882 8.730 18.159 1.00 93.62 120 GLU A C 1
ATOM 955 O O . GLU A 1 120 ? -13.030 7.873 18.400 1.00 93.62 120 GLU A O 1
ATOM 960 N N . LEU A 1 121 ? -14.867 8.526 17.279 1.00 94.94 121 LEU A N 1
ATOM 961 C CA . LEU A 1 121 ? -15.003 7.276 16.536 1.00 94.94 121 LEU A CA 1
ATOM 962 C C . LEU A 1 121 ? -13.785 7.010 15.638 1.00 94.94 121 LEU A C 1
ATOM 964 O O . LEU A 1 121 ? -13.271 5.893 15.625 1.00 94.94 121 LEU A O 1
ATOM 968 N N . ALA A 1 122 ? -13.286 8.029 14.931 1.00 96.44 122 ALA A N 1
ATOM 969 C CA . ALA A 1 122 ? -12.092 7.919 14.092 1.00 96.44 122 ALA A CA 1
ATOM 970 C C . ALA A 1 122 ? -10.841 7.574 14.909 1.00 96.44 122 ALA A C 1
ATOM 972 O O . ALA A 1 122 ? -10.089 6.677 14.529 1.00 96.44 122 ALA A O 1
ATOM 973 N N . ARG A 1 123 ? -10.635 8.237 16.055 1.00 96.06 123 ARG A N 1
ATOM 974 C CA . ARG A 1 123 ? -9.523 7.913 16.958 1.00 96.06 123 ARG A CA 1
ATOM 975 C C . ARG A 1 123 ? -9.622 6.476 17.448 1.00 96.06 123 ARG A C 1
ATOM 977 O O . ARG A 1 123 ? -8.658 5.722 17.335 1.00 96.06 123 ARG A O 1
ATOM 984 N N . ARG A 1 124 ? -10.804 6.074 17.922 1.00 95.44 124 ARG A N 1
ATOM 985 C CA . ARG A 1 124 ? -11.031 4.720 18.423 1.00 95.44 124 ARG A CA 1
ATOM 986 C C . ARG A 1 124 ? -10.794 3.662 17.349 1.00 95.44 124 ARG A C 1
ATOM 988 O O . ARG A 1 124 ? -10.228 2.612 17.640 1.00 95.44 124 ARG A O 1
ATOM 995 N N . LEU A 1 125 ? -11.203 3.935 16.114 1.00 96.31 125 LEU A N 1
ATOM 996 C CA . LEU A 1 125 ? -10.955 3.072 14.964 1.00 96.31 125 LEU A CA 1
ATOM 997 C C . LEU A 1 125 ? -9.455 2.857 14.753 1.00 96.31 125 LEU A C 1
ATOM 999 O O . LEU A 1 125 ? -9.014 1.709 14.693 1.00 96.31 125 LEU A O 1
ATOM 1003 N N . VAL A 1 126 ? -8.673 3.937 14.686 1.00 97.12 126 VAL A N 1
ATOM 1004 C CA . VAL A 1 126 ? -7.220 3.864 14.461 1.00 97.12 126 VAL A CA 1
ATOM 1005 C C . VAL A 1 126 ? -6.507 3.149 15.607 1.00 97.12 126 VAL A C 1
ATOM 1007 O O . VAL A 1 126 ? -5.640 2.317 15.355 1.00 97.12 126 VAL A O 1
ATOM 1010 N N . GLU A 1 127 ? -6.914 3.374 16.859 1.00 95.25 127 GLU A N 1
ATOM 1011 C CA . GLU A 1 127 ? -6.405 2.611 18.008 1.00 95.25 127 GLU A CA 1
ATOM 1012 C C . GLU A 1 127 ? -6.657 1.106 17.856 1.00 95.25 127 GLU A C 1
ATOM 1014 O O . GLU A 1 127 ? -5.774 0.288 18.122 1.00 95.25 127 GLU A O 1
ATOM 1019 N N . VAL A 1 128 ? -7.860 0.722 17.415 1.00 95.44 128 VAL A N 1
ATOM 1020 C CA . VAL A 1 128 ? -8.200 -0.687 17.197 1.00 95.44 128 VAL A CA 1
ATOM 1021 C C . VAL A 1 128 ? -7.398 -1.279 16.046 1.00 95.44 128 VAL A C 1
ATOM 1023 O O . VAL A 1 128 ? -6.870 -2.380 16.189 1.00 95.44 128 VAL A O 1
ATOM 1026 N N . ILE A 1 129 ? -7.243 -0.551 14.942 1.00 96.50 129 ILE A N 1
ATOM 1027 C CA . ILE A 1 129 ? -6.365 -0.955 13.841 1.00 96.50 129 ILE A CA 1
ATOM 1028 C C . ILE A 1 129 ? -4.925 -1.141 14.327 1.00 96.50 129 ILE A C 1
ATOM 1030 O O . ILE A 1 129 ? -4.308 -2.152 13.996 1.00 96.50 129 ILE A O 1
ATOM 1034 N N . GLY A 1 130 ? -4.410 -0.229 15.154 1.00 95.19 130 GLY A N 1
ATOM 1035 C CA . GLY A 1 130 ? -3.092 -0.351 15.774 1.00 95.19 130 GLY A CA 1
ATOM 1036 C C . GLY A 1 130 ? -2.957 -1.648 16.572 1.00 95.19 130 GLY A C 1
ATOM 1037 O O . GLY A 1 130 ? -2.049 -2.434 16.315 1.00 95.19 130 GLY A O 1
ATOM 1038 N N . MET A 1 131 ? -3.924 -1.943 17.450 1.00 93.81 131 MET A N 1
ATOM 1039 C CA . MET A 1 131 ? -3.954 -3.204 18.205 1.00 93.81 131 MET A CA 1
ATOM 1040 C C . MET A 1 131 ? -3.990 -4.444 17.303 1.00 93.81 131 MET A C 1
ATOM 1042 O O . MET A 1 131 ? -3.424 -5.474 17.657 1.00 93.81 131 MET A O 1
ATOM 1046 N N . VAL A 1 132 ? -4.678 -4.371 16.162 1.00 94.81 132 VAL A N 1
ATOM 1047 C CA . VAL A 1 132 ? -4.740 -5.466 15.187 1.00 94.81 132 VAL A CA 1
ATOM 1048 C C . VAL A 1 132 ? -3.397 -5.638 14.469 1.00 94.81 132 VAL A C 1
ATOM 1050 O O . VAL A 1 132 ? -2.959 -6.771 14.288 1.00 94.81 132 VAL A O 1
ATOM 1053 N N . ARG A 1 133 ? -2.720 -4.544 14.095 1.00 94.56 133 ARG A N 1
ATOM 1054 C CA . ARG A 1 133 ? -1.398 -4.565 13.437 1.00 94.56 133 ARG A CA 1
ATOM 1055 C C . ARG A 1 133 ? -0.279 -5.096 14.339 1.00 94.56 133 ARG A C 1
ATOM 1057 O O . ARG A 1 133 ? 0.708 -5.601 13.823 1.00 94.56 133 ARG A O 1
ATOM 1064 N N . GLU A 1 134 ? -0.434 -5.015 15.661 1.00 93.56 134 GLU A N 1
ATOM 1065 C CA . GLU A 1 134 ? 0.501 -5.607 16.634 1.00 93.56 134 GLU A CA 1
ATOM 1066 C C . GLU A 1 134 ? 0.422 -7.143 16.716 1.00 93.56 134 GLU A C 1
ATOM 1068 O O . GLU A 1 134 ? 1.264 -7.777 17.357 1.00 93.56 134 GLU A O 1
ATOM 1073 N N . LEU A 1 135 ? -0.600 -7.760 16.117 1.00 92.81 135 LEU A N 1
ATOM 1074 C CA . LEU A 1 135 ? -0.748 -9.212 16.095 1.00 92.81 135 LEU A CA 1
ATOM 1075 C C . LEU A 1 135 ? 0.079 -9.829 14.958 1.00 92.81 135 LEU A C 1
ATOM 1077 O O . LEU A 1 135 ? 0.278 -9.222 13.909 1.00 92.81 135 LEU A O 1
ATOM 1081 N N . ASP A 1 136 ? 0.510 -11.077 15.153 1.00 90.31 136 ASP A N 1
ATOM 1082 C CA . ASP A 1 136 ? 1.206 -11.866 14.130 1.00 90.31 136 ASP A CA 1
ATOM 1083 C C . ASP A 1 136 ? 0.204 -12.376 13.081 1.00 90.31 136 ASP A C 1
ATOM 1085 O O . ASP A 1 136 ? -0.305 -13.498 13.151 1.00 90.31 136 ASP A O 1
ATOM 1089 N N . LEU A 1 137 ? -0.176 -11.483 12.166 1.00 91.62 137 LEU A N 1
ATOM 1090 C CA . LEU A 1 137 ? -1.143 -11.739 11.100 1.00 91.62 137 LEU A CA 1
ATOM 1091 C C . LEU A 1 137 ? -0.428 -12.059 9.793 1.00 91.62 137 LEU A C 1
ATOM 1093 O O . LEU A 1 137 ? 0.620 -11.494 9.486 1.00 91.62 137 LEU A O 1
ATOM 1097 N N . LYS A 1 138 ? -1.060 -12.876 8.944 1.00 89.00 138 LYS A N 1
ATOM 1098 C CA . LYS A 1 138 ? -0.539 -13.134 7.589 1.00 89.00 138 LYS A CA 1
ATOM 1099 C C . LYS A 1 138 ? -0.457 -11.862 6.758 1.00 89.00 138 LYS A C 1
ATOM 1101 O O . LYS A 1 138 ? 0.460 -11.695 5.960 1.00 89.00 138 LYS A O 1
ATOM 1106 N N . LYS A 1 139 ? -1.463 -11.003 6.917 1.00 90.62 139 LYS A N 1
ATOM 1107 C CA . LYS A 1 139 ? -1.524 -9.687 6.296 1.00 90.62 139 LYS A CA 1
ATOM 1108 C C . LYS A 1 139 ? -2.165 -8.707 7.281 1.00 90.62 139 LYS A C 1
ATOM 1110 O O . LYS A 1 139 ? -3.382 -8.783 7.474 1.00 90.62 139 LYS A O 1
ATOM 1115 N N . PRO A 1 140 ? -1.382 -7.820 7.915 1.00 93.25 140 PRO A N 1
ATOM 1116 C CA . PRO A 1 140 ? -1.940 -6.758 8.740 1.00 93.25 140 PRO A CA 1
ATOM 1117 C C . PRO A 1 140 ? -2.783 -5.790 7.887 1.00 93.25 140 PRO A C 1
ATOM 1119 O O . PRO A 1 140 ? -2.506 -5.624 6.694 1.00 93.25 140 PRO A O 1
ATOM 1122 N N . PRO A 1 141 ? -3.816 -5.153 8.468 1.00 95.44 141 PRO A N 1
ATOM 1123 C CA . PRO A 1 141 ? -4.657 -4.206 7.743 1.00 95.44 141 PRO A CA 1
ATOM 1124 C C . PRO A 1 141 ? -3.844 -2.986 7.295 1.00 95.44 141 PRO A C 1
ATOM 1126 O O . PRO A 1 141 ? -3.095 -2.397 8.079 1.00 95.44 141 PRO A O 1
ATOM 1129 N N . SER A 1 142 ? -4.010 -2.582 6.040 1.00 95.00 142 SER A N 1
ATOM 1130 C CA . SER A 1 142 ? -3.464 -1.342 5.493 1.00 95.00 142 SER A CA 1
ATOM 1131 C C . SER A 1 142 ? -4.366 -0.145 5.797 1.00 95.00 142 SER A C 1
ATOM 1133 O O . SER A 1 142 ? -5.419 -0.267 6.422 1.00 95.00 142 SER A O 1
ATOM 1135 N N . ILE A 1 143 ? -3.949 1.033 5.336 1.00 96.19 143 ILE A N 1
ATOM 1136 C CA . ILE A 1 143 ? -4.746 2.260 5.428 1.00 96.19 143 ILE A CA 1
ATOM 1137 C C . ILE A 1 143 ? -6.031 2.162 4.602 1.00 96.19 143 ILE A C 1
ATOM 1139 O O . ILE A 1 143 ? -7.052 2.716 5.004 1.00 96.19 143 ILE A O 1
ATOM 1143 N N . ALA A 1 144 ? -6.017 1.412 3.495 1.00 95.88 144 ALA A N 1
ATOM 1144 C CA . ALA A 1 144 ? -7.223 1.169 2.711 1.00 95.88 144 ALA A CA 1
ATOM 1145 C C . ALA A 1 144 ? -8.277 0.422 3.542 1.00 95.88 144 ALA A C 1
ATOM 1147 O O . ALA A 1 144 ? -9.431 0.840 3.584 1.00 95.88 144 ALA A O 1
ATOM 1148 N N . GLU A 1 145 ? -7.872 -0.614 4.288 1.00 97.25 145 GLU A N 1
ATOM 1149 C CA . GLU A 1 145 ? -8.780 -1.313 5.198 1.00 97.25 145 GLU A CA 1
ATOM 1150 C C . GLU A 1 145 ? -9.296 -0.406 6.329 1.00 97.25 145 GLU A C 1
ATOM 1152 O O . GLU A 1 145 ? -10.468 -0.513 6.693 1.00 97.25 145 GLU A O 1
ATOM 1157 N N . SER A 1 146 ? -8.478 0.511 6.861 1.00 97.38 146 SER A N 1
ATOM 1158 C CA . SER A 1 146 ? -8.931 1.496 7.856 1.00 97.38 146 SER A CA 1
ATOM 1159 C C . SER A 1 146 ? -10.028 2.416 7.302 1.00 97.38 146 SER A C 1
ATOM 1161 O O . SER A 1 146 ? -11.033 2.652 7.975 1.00 97.38 146 SER A O 1
ATOM 1163 N N . ILE A 1 147 ? -9.866 2.904 6.067 1.00 97.81 147 ILE A N 1
ATOM 1164 C CA . ILE A 1 147 ? -10.854 3.753 5.379 1.00 97.81 147 ILE A CA 1
ATOM 1165 C C . ILE A 1 147 ? -12.141 2.965 5.097 1.00 97.81 147 ILE A C 1
ATOM 1167 O O . ILE A 1 147 ? -13.239 3.442 5.387 1.00 97.81 147 ILE A O 1
ATOM 1171 N N . ASP A 1 148 ? -12.023 1.739 4.586 1.00 97.69 148 ASP A N 1
ATOM 1172 C CA . ASP A 1 148 ? -13.178 0.879 4.311 1.00 97.69 148 ASP A CA 1
ATOM 1173 C C . ASP A 1 148 ? -13.963 0.559 5.588 1.00 97.69 148 ASP A C 1
ATOM 1175 O O . ASP A 1 148 ? -15.199 0.525 5.588 1.00 97.69 148 ASP A O 1
ATOM 1179 N N . TRP A 1 149 ? -13.260 0.352 6.703 1.00 97.56 149 TRP A N 1
ATOM 1180 C CA . TRP A 1 149 ? -13.901 0.103 7.986 1.00 97.56 149 TRP A CA 1
ATOM 1181 C C . TRP A 1 149 ? -14.597 1.348 8.534 1.00 97.56 149 TRP A C 1
ATOM 1183 O O . TRP A 1 149 ? -15.729 1.243 9.008 1.00 97.56 149 TRP A O 1
ATOM 1193 N N . ALA A 1 150 ? -13.987 2.526 8.385 1.00 97.25 150 ALA A N 1
ATOM 1194 C CA . ALA A 1 150 ? -14.599 3.808 8.734 1.00 97.25 150 ALA A CA 1
ATOM 1195 C C . ALA A 1 150 ? -15.920 4.012 7.980 1.00 97.25 150 ALA A C 1
ATOM 1197 O O . ALA A 1 150 ? -16.961 4.277 8.588 1.00 97.25 150 ALA A O 1
ATOM 1198 N N . ARG A 1 151 ? -15.900 3.784 6.663 1.00 96.88 151 ARG A N 1
ATOM 1199 C CA . ARG A 1 151 ? -17.088 3.836 5.804 1.00 96.88 151 ARG A CA 1
ATOM 1200 C C . ARG A 1 151 ? -18.175 2.877 6.279 1.00 96.88 151 ARG A C 1
ATOM 1202 O O . ARG A 1 151 ? -19.345 3.246 6.351 1.00 96.88 151 ARG A O 1
ATOM 1209 N N . ALA A 1 152 ? -17.807 1.643 6.610 1.00 96.12 152 ALA A N 1
ATOM 1210 C CA . ALA A 1 152 ? -18.766 0.647 7.064 1.00 96.12 152 ALA A CA 1
ATOM 1211 C C . ALA A 1 152 ? -19.404 1.004 8.412 1.00 96.12 152 ALA A C 1
ATOM 1213 O O . ALA A 1 152 ? -20.609 0.818 8.572 1.00 96.12 152 ALA A O 1
ATOM 1214 N N . LEU A 1 153 ? -18.635 1.545 9.359 1.00 95.62 153 LEU A N 1
ATOM 1215 C CA . LEU A 1 153 ? -19.165 2.005 10.645 1.00 95.62 153 LEU A CA 1
ATOM 1216 C C . LEU A 1 153 ? -20.189 3.131 10.458 1.00 95.62 153 LEU A C 1
ATOM 1218 O O . LEU A 1 153 ? -21.257 3.082 11.068 1.00 95.62 153 LEU A O 1
ATOM 1222 N N . LEU A 1 154 ? -19.929 4.071 9.544 1.00 94.69 154 LEU A N 1
ATOM 1223 C CA . LEU A 1 154 ? -20.886 5.129 9.208 1.00 94.69 154 LEU A CA 1
ATOM 1224 C C . LEU A 1 154 ? -22.164 4.588 8.567 1.00 94.69 154 LEU A C 1
ATOM 1226 O O . LEU A 1 154 ? -23.262 4.975 8.958 1.00 94.69 154 LEU A O 1
ATOM 1230 N N . LEU A 1 155 ? -22.040 3.662 7.613 1.00 94.44 155 LEU A N 1
ATOM 1231 C CA . LEU A 1 155 ? -23.198 3.041 6.962 1.00 94.44 155 LEU A CA 1
ATOM 1232 C C . LEU A 1 155 ? -24.051 2.216 7.933 1.00 94.44 155 LEU A C 1
ATOM 1234 O O . LEU A 1 155 ? -25.260 2.097 7.742 1.00 94.44 155 LEU A O 1
ATOM 1238 N N . LEU A 1 156 ? -23.432 1.653 8.970 1.00 93.38 156 LEU A N 1
ATOM 1239 C CA . LEU A 1 156 ? -24.121 0.935 10.039 1.00 93.38 156 LEU A CA 1
ATOM 1240 C C . LEU A 1 156 ? -24.716 1.867 11.105 1.00 93.38 156 LEU A C 1
ATOM 1242 O O . LEU A 1 156 ? -25.446 1.378 11.966 1.00 93.38 156 LEU A O 1
ATOM 1246 N N . GLY A 1 157 ? -24.423 3.171 11.053 1.00 92.88 157 GLY A N 1
ATOM 1247 C CA . GLY A 1 157 ? -24.827 4.133 12.078 1.00 92.88 157 GLY A CA 1
ATOM 1248 C C . GLY A 1 157 ? -24.217 3.821 13.444 1.00 92.88 157 GLY A C 1
ATOM 1249 O O . GLY A 1 157 ? -24.884 3.979 14.461 1.00 92.88 157 GLY A O 1
ATOM 1250 N N . ALA A 1 158 ? -22.992 3.290 13.470 1.00 91.31 158 ALA A N 1
ATOM 1251 C CA . ALA A 1 158 ? -22.304 2.975 14.711 1.00 91.31 158 ALA A CA 1
ATOM 1252 C C . ALA A 1 158 ? -21.714 4.251 15.324 1.00 91.31 158 ALA A C 1
ATOM 1254 O O . ALA A 1 158 ? -20.864 4.890 14.712 1.00 91.31 158 ALA A O 1
ATOM 1255 N N . ASP A 1 159 ? -22.116 4.580 16.551 1.00 88.19 159 ASP A N 1
ATOM 1256 C CA . ASP A 1 159 ? -21.563 5.721 17.295 1.00 88.19 159 ASP A CA 1
ATOM 1257 C C . ASP A 1 159 ? -20.277 5.359 18.062 1.00 88.19 159 ASP A C 1
ATOM 1259 O O . ASP A 1 159 ? -19.535 6.229 18.510 1.00 88.19 159 ASP A O 1
ATOM 1263 N N . GLN A 1 160 ? -20.015 4.062 18.260 1.00 90.94 160 GLN A N 1
ATOM 1264 C CA . GLN A 1 160 ? -18.906 3.550 19.065 1.00 90.94 160 GLN A CA 1
ATOM 1265 C C . GLN A 1 160 ? -18.512 2.128 18.643 1.00 90.94 160 GLN A C 1
ATOM 1267 O O . GLN A 1 160 ? -19.305 1.390 18.059 1.00 90.94 160 GLN A O 1
ATOM 1272 N N . ILE A 1 161 ? -17.264 1.747 18.936 1.00 93.00 161 ILE A N 1
ATOM 1273 C CA . ILE A 1 161 ? -16.695 0.437 18.587 1.00 93.00 161 ILE A CA 1
ATOM 1274 C C . ILE A 1 161 ? -16.605 -0.417 19.853 1.00 93.00 161 ILE A C 1
ATOM 1276 O O . ILE A 1 161 ? -15.595 -0.409 20.563 1.00 93.00 161 ILE A O 1
ATOM 1280 N N . ASP A 1 162 ? -17.679 -1.150 20.133 1.00 90.38 162 ASP A N 1
ATOM 1281 C CA . ASP A 1 162 ? -17.726 -2.179 21.172 1.00 90.38 162 ASP A CA 1
ATOM 1282 C C . ASP A 1 162 ? -17.371 -3.576 20.622 1.00 90.38 162 ASP A C 1
ATOM 1284 O O . ASP A 1 162 ? -17.110 -3.768 19.429 1.00 90.38 162 ASP A O 1
ATOM 1288 N N . ALA A 1 163 ? -17.340 -4.580 21.503 1.00 90.12 163 ALA A N 1
ATOM 1289 C CA . ALA A 1 163 ? -16.972 -5.946 21.136 1.00 90.12 163 ALA A CA 1
ATOM 1290 C C . ALA A 1 163 ? -17.948 -6.596 20.136 1.00 90.12 163 ALA A C 1
ATOM 1292 O O . ALA A 1 163 ? -17.550 -7.487 19.383 1.00 90.12 163 ALA A O 1
ATOM 1293 N N . GLU A 1 164 ? -19.224 -6.204 20.132 1.00 90.44 164 GLU A N 1
ATOM 1294 C CA . GLU A 1 164 ? -20.213 -6.726 19.185 1.00 90.44 164 GLU A CA 1
ATOM 1295 C C . GLU A 1 164 ? -20.035 -6.098 17.802 1.00 90.44 164 GLU A C 1
ATOM 1297 O O . GLU A 1 164 ? -19.913 -6.818 16.806 1.00 90.44 164 GLU A O 1
ATOM 1302 N N . THR A 1 165 ? -19.955 -4.771 17.748 1.00 92.88 165 THR A N 1
ATOM 1303 C CA . THR A 1 165 ? -19.727 -3.994 16.528 1.00 92.88 165 THR A CA 1
ATOM 1304 C C . THR A 1 165 ? -18.430 -4.424 15.861 1.00 92.88 165 THR A C 1
ATOM 1306 O O . THR A 1 165 ? -18.418 -4.702 14.659 1.00 92.88 165 THR A O 1
ATOM 1309 N N . PHE A 1 166 ? -17.358 -4.589 16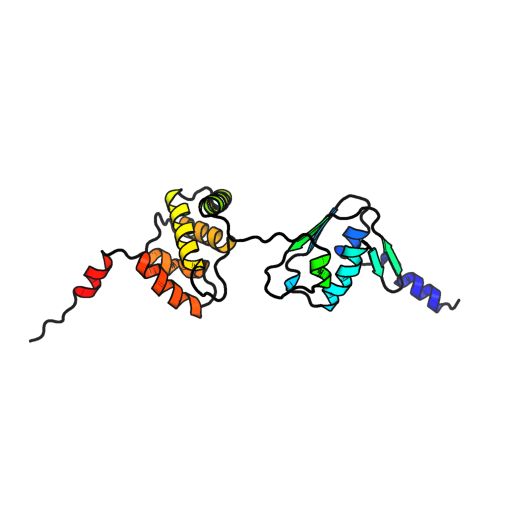.642 1.00 94.06 166 PHE A N 1
ATOM 1310 C CA . PHE A 1 166 ? -16.089 -5.111 16.149 1.00 94.06 166 PHE A CA 1
ATOM 1311 C C . PHE A 1 166 ? -16.245 -6.512 15.550 1.00 94.06 166 PHE A C 1
ATOM 1313 O O . PHE A 1 166 ? -15.897 -6.719 14.392 1.00 94.06 166 PHE A O 1
ATOM 1320 N N . ARG A 1 167 ? -16.855 -7.469 16.266 1.00 91.50 167 ARG A N 1
ATOM 1321 C CA . ARG A 1 167 ? -17.059 -8.834 15.740 1.00 91.50 167 ARG A CA 1
ATOM 1322 C C . ARG A 1 167 ? -17.872 -8.861 14.446 1.00 91.50 167 ARG A C 1
ATOM 1324 O O . ARG A 1 167 ? -17.597 -9.672 13.565 1.00 91.50 167 ARG A O 1
ATOM 1331 N N . ARG A 1 168 ? -18.861 -7.978 14.311 1.00 92.06 168 ARG A N 1
ATOM 1332 C CA . ARG A 1 168 ? -19.694 -7.883 13.104 1.00 92.06 168 ARG A CA 1
ATOM 1333 C C . ARG A 1 168 ? -18.957 -7.284 11.905 1.00 92.06 168 ARG A C 1
ATOM 1335 O O . ARG A 1 168 ? -19.359 -7.550 10.776 1.00 92.06 168 ARG A O 1
ATOM 1342 N N . THR A 1 169 ? -17.904 -6.497 12.131 1.00 94.81 169 THR A N 1
ATOM 1343 C CA . THR A 1 169 ? -17.255 -5.685 11.086 1.00 94.81 169 THR A CA 1
ATOM 1344 C C . THR A 1 169 ? -15.775 -6.004 10.854 1.00 94.81 169 THR A C 1
ATOM 1346 O O . THR A 1 169 ? -15.243 -5.637 9.813 1.00 94.81 169 THR A O 1
ATOM 1349 N N . MET A 1 170 ? -15.114 -6.764 11.733 1.00 93.19 170 MET A N 1
ATOM 1350 C CA . MET A 1 170 ? -13.675 -7.072 11.641 1.00 93.19 170 MET A CA 1
ATOM 1351 C C . MET A 1 170 ? -13.264 -7.829 10.368 1.00 93.19 170 MET A C 1
ATOM 1353 O O . MET A 1 170 ? -12.107 -7.776 9.966 1.00 93.19 170 MET A O 1
ATOM 1357 N N . SER A 1 171 ? -14.202 -8.495 9.688 1.00 94.31 171 SER A N 1
ATOM 1358 C CA . SER A 1 171 ? -13.957 -9.127 8.379 1.00 94.31 171 SER A CA 1
ATOM 1359 C C . SER A 1 171 ? -13.662 -8.125 7.253 1.00 94.31 171 SER A C 1
ATOM 1361 O O . SER A 1 171 ? -13.152 -8.499 6.197 1.00 94.31 171 SER A O 1
ATOM 1363 N N . ILE A 1 172 ? -13.948 -6.840 7.475 1.00 95.31 172 ILE A N 1
ATOM 1364 C CA . ILE A 1 172 ? -13.588 -5.758 6.557 1.00 95.31 172 ILE A CA 1
ATOM 1365 C C . ILE A 1 172 ? -12.081 -5.521 6.605 1.00 95.31 172 ILE A C 1
ATOM 1367 O O . ILE A 1 172 ? -11.463 -5.377 5.551 1.00 95.31 172 ILE A O 1
ATOM 1371 N N . ILE A 1 1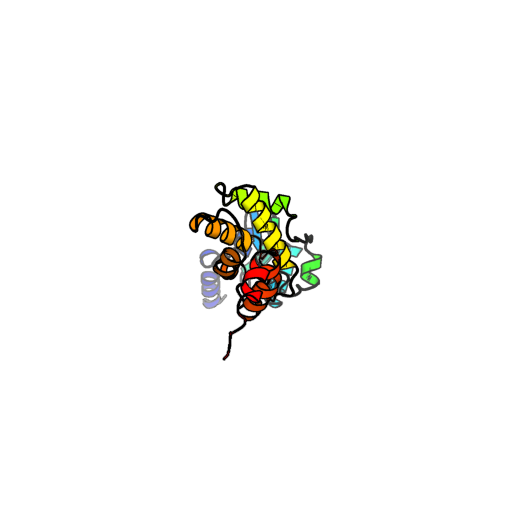73 ? -11.491 -5.574 7.800 1.00 95.94 173 ILE A N 1
ATOM 1372 C CA . ILE A 1 173 ? -10.070 -5.287 8.027 1.00 95.94 173 ILE A CA 1
ATOM 1373 C C . ILE A 1 173 ? -9.192 -6.544 7.990 1.00 95.94 173 ILE A C 1
ATOM 1375 O O . ILE A 1 173 ? -8.013 -6.458 7.667 1.00 95.94 173 ILE A O 1
ATOM 1379 N N . ILE A 1 174 ? -9.757 -7.727 8.253 1.00 95.44 174 ILE A N 1
ATOM 1380 C CA . ILE A 1 174 ? -9.047 -9.010 8.205 1.00 95.44 174 ILE A CA 1
ATOM 1381 C C . ILE A 1 174 ? -9.600 -9.887 7.086 1.00 95.44 174 ILE A C 1
ATOM 1383 O O . ILE A 1 174 ? -10.762 -10.291 7.106 1.00 95.44 174 ILE A O 1
ATOM 1387 N N . LYS A 1 175 ? -8.739 -10.249 6.130 1.00 90.94 175 LYS A N 1
ATOM 1388 C CA . LYS A 1 175 ? -9.124 -11.067 4.964 1.00 90.94 175 LYS A CA 1
ATOM 1389 C C . LYS A 1 175 ? -8.883 -12.568 5.148 1.00 90.94 175 LYS A C 1
ATOM 1391 O O . LYS A 1 175 ? -9.473 -13.380 4.437 1.00 90.94 175 LYS A O 1
ATOM 1396 N N . HIS A 1 176 ? -8.031 -12.963 6.092 1.00 91.00 176 HIS A N 1
ATOM 1397 C CA . HIS A 1 176 ? -7.688 -14.366 6.314 1.00 91.00 176 HIS A CA 1
ATOM 1398 C C . HIS A 1 176 ? -8.537 -14.978 7.425 1.00 91.00 176 HIS A C 1
ATOM 1400 O O . HIS A 1 176 ? -8.479 -14.558 8.575 1.00 91.00 176 HIS A O 1
ATOM 1406 N N . ARG A 1 177 ? -9.288 -16.038 7.098 1.00 86.81 177 ARG A N 1
ATOM 1407 C CA . ARG A 1 177 ? -10.173 -16.710 8.064 1.00 86.81 177 ARG A CA 1
ATOM 1408 C C . ARG A 1 177 ? -9.437 -17.257 9.289 1.00 86.81 177 ARG A C 1
ATOM 1410 O O . ARG A 1 177 ? -9.990 -17.209 10.376 1.00 86.81 177 ARG A O 1
ATOM 1417 N N . THR A 1 178 ? -8.208 -17.746 9.115 1.00 87.19 178 THR A N 1
ATOM 1418 C CA . THR A 1 178 ? -7.364 -18.229 10.225 1.00 87.19 178 THR A CA 1
ATOM 1419 C C . THR A 1 178 ? -7.052 -17.145 11.247 1.00 87.19 178 THR A C 1
ATOM 1421 O O . THR A 1 178 ? -6.819 -17.451 12.409 1.00 87.19 178 THR A O 1
ATOM 1424 N N . ASP A 1 179 ? -7.065 -15.891 10.808 1.00 91.94 179 ASP A N 1
ATOM 1425 C CA . ASP A 1 179 ? -6.630 -14.749 11.598 1.00 91.94 179 ASP A CA 1
ATOM 1426 C C . ASP A 1 179 ? -7.841 -14.075 12.265 1.00 91.94 179 ASP A C 1
ATOM 1428 O O . ASP A 1 179 ? -7.698 -13.427 13.298 1.00 91.94 179 ASP A O 1
ATOM 1432 N N . LEU A 1 180 ? -9.053 -14.284 11.729 1.00 88.88 180 LEU A N 1
ATOM 1433 C CA . LEU A 1 180 ? -10.299 -13.767 12.303 1.00 88.88 180 LEU A CA 1
ATOM 1434 C C . LEU A 1 180 ? -10.527 -14.258 13.732 1.00 88.88 180 LEU A C 1
ATOM 1436 O O . LEU A 1 180 ? -10.863 -13.449 14.591 1.00 88.88 180 LEU A O 1
ATOM 1440 N N . ASP A 1 181 ? -10.333 -15.553 13.991 1.00 87.69 181 ASP A N 1
ATOM 1441 C CA . ASP A 1 181 ? -10.571 -16.130 15.319 1.00 87.69 181 ASP A CA 1
ATOM 1442 C C . ASP A 1 181 ? -9.579 -15.560 16.349 1.00 87.69 181 ASP A C 1
ATOM 1444 O O . ASP A 1 181 ? -9.977 -15.135 17.434 1.00 87.69 181 ASP A O 1
ATOM 1448 N N . LEU A 1 182 ? -8.300 -15.453 15.966 1.00 88.75 182 LEU A N 1
ATOM 1449 C CA . LEU A 1 182 ? -7.247 -14.853 16.789 1.00 88.75 182 LEU A CA 1
ATOM 1450 C C . LEU A 1 182 ? -7.547 -13.383 17.115 1.00 88.75 182 LEU A C 1
ATOM 1452 O O . LEU A 1 182 ? -7.433 -12.957 18.266 1.00 88.75 182 LEU A O 1
ATOM 1456 N N . VAL A 1 183 ? -7.932 -12.600 16.105 1.00 91.19 183 VAL A N 1
ATOM 1457 C CA . VAL A 1 183 ? -8.235 -11.171 16.251 1.00 91.19 183 VAL A CA 1
ATOM 1458 C C . VAL A 1 183 ? -9.484 -10.965 17.108 1.00 91.19 183 VAL A C 1
ATOM 1460 O O . VAL A 1 183 ? -9.478 -10.123 18.008 1.00 91.19 183 VAL A O 1
ATOM 1463 N N . ALA A 1 184 ? -10.532 -11.762 16.885 1.00 88.44 184 ALA A N 1
ATOM 1464 C CA . ALA A 1 184 ? -11.758 -11.722 17.674 1.00 88.44 184 ALA A CA 1
ATOM 1465 C C . ALA A 1 184 ? -11.485 -11.976 19.160 1.00 88.44 184 ALA A C 1
ATOM 1467 O O . ALA A 1 184 ? -12.001 -11.251 20.011 1.00 88.44 184 ALA A O 1
ATOM 1468 N N . GLU A 1 185 ? -10.649 -12.970 19.469 1.00 86.44 185 GLU A N 1
ATOM 1469 C CA . GLU A 1 185 ? -10.255 -13.294 20.837 1.00 86.44 185 GLU A CA 1
ATOM 1470 C C . GLU A 1 185 ? -9.415 -12.166 21.452 1.00 86.44 185 GLU A C 1
ATOM 1472 O O . GLU A 1 185 ? -9.760 -11.622 22.499 1.00 86.44 185 GLU A O 1
ATOM 1477 N N . ARG A 1 186 ? -8.317 -11.765 20.803 1.00 87.19 186 ARG A N 1
ATOM 1478 C CA . ARG A 1 186 ? -7.331 -10.853 21.407 1.00 87.19 186 ARG A CA 1
ATOM 1479 C C . ARG A 1 186 ? -7.798 -9.405 21.492 1.00 87.19 186 ARG A C 1
ATOM 1481 O O . ARG A 1 186 ? -7.506 -8.736 22.484 1.00 87.19 186 ARG A O 1
ATOM 1488 N N . VAL A 1 187 ? -8.503 -8.920 20.474 1.00 86.69 187 VAL A N 1
ATOM 1489 C CA . VAL A 1 187 ? -8.963 -7.525 20.403 1.00 86.69 187 VAL A CA 1
ATOM 1490 C C . VAL A 1 187 ? -10.358 -7.389 20.999 1.00 86.69 187 VAL A C 1
ATOM 1492 O O . VAL A 1 187 ? -10.597 -6.472 21.784 1.00 86.69 187 VAL A O 1
ATOM 1495 N N . GLY A 1 188 ? -11.259 -8.340 20.730 1.00 79.25 188 GLY A N 1
ATOM 1496 C CA . GLY A 1 188 ? -12.614 -8.328 21.286 1.00 79.25 188 GLY A CA 1
ATOM 1497 C C . GLY A 1 188 ? -12.634 -8.314 22.818 1.00 79.25 188 GLY A C 1
ATOM 1498 O O . GLY A 1 188 ? -13.405 -7.557 23.404 1.00 79.25 188 GLY A O 1
ATOM 1499 N N . LEU A 1 189 ? -11.733 -9.057 23.476 1.00 72.31 189 LEU A N 1
ATOM 1500 C CA . LEU A 1 189 ? -11.593 -9.047 24.941 1.00 72.31 189 LEU A CA 1
ATOM 1501 C C . LEU A 1 189 ? -11.153 -7.689 25.506 1.00 72.31 189 LEU A C 1
ATOM 1503 O O . LEU A 1 189 ? -11.541 -7.338 26.614 1.00 72.31 189 LEU A O 1
ATOM 1507 N N . ARG A 1 190 ? -10.348 -6.915 24.768 1.00 79.56 190 ARG A N 1
ATOM 1508 C CA . ARG A 1 190 ? -9.910 -5.574 25.198 1.00 79.56 190 ARG A CA 1
ATOM 1509 C C . ARG A 1 190 ? -10.994 -4.518 24.995 1.00 79.56 190 ARG A C 1
ATOM 1511 O O . ARG A 1 190 ? -11.008 -3.516 25.705 1.00 79.56 190 ARG A O 1
ATOM 1518 N N . LEU A 1 191 ? -11.892 -4.741 24.035 1.00 81.19 191 LEU A N 1
ATOM 1519 C CA . LEU A 1 191 ? -13.065 -3.898 23.801 1.00 81.19 191 LEU A CA 1
ATOM 1520 C C . LEU A 1 191 ? -14.201 -4.197 24.793 1.00 81.19 191 LEU A C 1
ATOM 1522 O O . LEU A 1 191 ? -14.960 -3.294 25.138 1.00 81.19 191 LEU A O 1
ATOM 1526 N N . GLY A 1 192 ? -14.289 -5.433 25.292 1.00 61.94 192 GLY A N 1
ATOM 1527 C CA . GLY A 1 192 ? -15.186 -5.829 26.378 1.00 61.94 192 GLY A CA 1
ATOM 1528 C C . GLY A 1 192 ? -14.608 -5.498 27.757 1.00 61.94 192 GLY A C 1
ATOM 1529 O O . GLY A 1 192 ? -13.941 -6.320 28.379 1.00 61.94 192 GLY A O 1
ATOM 1530 N N . GLY A 1 193 ? -14.862 -4.291 28.269 1.00 46.88 193 GLY A N 1
ATOM 1531 C CA . GLY A 1 193 ? -14.583 -3.950 29.671 1.00 46.88 193 GLY A CA 1
ATOM 1532 C C . GLY A 1 193 ? -15.418 -4.781 30.674 1.00 46.88 193 GLY A C 1
ATOM 1533 O O . GLY A 1 193 ? -16.350 -5.479 30.277 1.00 46.88 193 GLY A O 1
ATOM 1534 N N . PRO A 1 194 ? -15.151 -4.693 31.996 1.00 43.16 194 PRO A N 1
ATOM 1535 C CA . PRO A 1 194 ? -15.604 -5.632 33.044 1.00 43.16 194 PRO A CA 1
ATOM 1536 C C . PRO A 1 194 ? -17.128 -5.756 33.270 1.00 43.16 194 PRO A C 1
ATOM 1538 O O . PRO A 1 194 ? -17.553 -6.427 34.209 1.00 43.16 194 PRO A O 1
ATOM 1541 N N . ALA A 1 195 ? -17.961 -5.124 32.444 1.00 44.28 195 ALA A N 1
ATOM 1542 C CA . ALA A 1 195 ? -19.410 -5.296 32.462 1.00 44.28 195 ALA A CA 1
ATOM 1543 C C . ALA A 1 195 ? -19.844 -6.678 31.928 1.00 44.28 195 ALA A C 1
ATOM 1545 O O . ALA A 1 195 ? -20.790 -7.256 32.464 1.00 44.28 195 ALA A O 1
ATOM 1546 N N . ASP A 1 196 ? -19.105 -7.257 30.974 1.00 45.06 196 ASP A N 1
ATOM 1547 C CA . ASP A 1 196 ? -19.468 -8.544 30.356 1.00 45.06 196 ASP A CA 1
ATOM 1548 C C . ASP A 1 196 ? -19.062 -9.772 31.190 1.00 45.06 196 ASP A C 1
ATOM 1550 O O . ASP A 1 196 ? -19.663 -10.842 31.073 1.00 45.06 196 ASP A O 1
ATOM 1554 N N . SER A 1 197 ? -18.110 -9.634 32.122 1.00 40.22 197 SER A N 1
ATOM 1555 C CA . SER A 1 197 ? -17.707 -10.739 33.011 1.00 40.22 197 SER A CA 1
ATOM 1556 C C . SER A 1 197 ? -18.776 -11.097 34.053 1.00 40.22 197 SER A C 1
ATOM 1558 O O . SER A 1 197 ? -18.804 -12.224 34.550 1.00 40.22 197 SER A O 1
ATOM 1560 N N . LYS A 1 198 ? -19.706 -10.178 34.354 1.00 39.56 198 LYS A N 1
ATOM 1561 C CA . LYS A 1 198 ? -20.832 -10.441 35.267 1.00 39.56 198 LYS A CA 1
ATOM 1562 C C . LYS A 1 198 ? -21.953 -11.264 34.633 1.00 39.56 198 LYS A C 1
ATOM 1564 O O . LYS A 1 198 ? -22.661 -11.947 35.367 1.00 39.56 198 LYS A O 1
ATOM 1569 N N . LEU A 1 199 ? -22.096 -11.254 33.306 1.00 45.00 199 LEU A N 1
ATOM 1570 C CA . LEU A 1 199 ? -23.092 -12.080 32.614 1.00 45.00 199 LEU A CA 1
ATOM 1571 C C . LEU A 1 199 ? -22.645 -13.544 32.473 1.00 45.00 199 LEU A C 1
ATOM 1573 O O . LEU A 1 199 ? -23.489 -14.436 32.498 1.00 45.00 199 LEU A O 1
ATOM 1577 N N . ALA A 1 200 ? -21.336 -13.816 32.429 1.00 44.56 200 ALA A N 1
ATOM 1578 C CA . ALA A 1 200 ? -20.807 -15.182 32.364 1.00 44.56 200 ALA A CA 1
ATOM 1579 C C . ALA A 1 200 ? -20.827 -15.931 33.717 1.00 44.56 200 ALA A C 1
ATOM 1581 O O . ALA A 1 200 ? -20.846 -17.159 33.742 1.00 44.56 200 ALA A O 1
ATOM 1582 N N . ALA A 1 201 ? -20.854 -15.217 34.850 1.00 45.59 201 ALA A N 1
ATOM 1583 C CA . ALA A 1 201 ? -20.833 -15.818 36.191 1.00 45.59 201 ALA A CA 1
ATOM 1584 C C . ALA A 1 201 ? -22.232 -16.138 36.772 1.00 45.59 201 ALA A C 1
ATOM 1586 O O . ALA A 1 201 ? -22.336 -16.644 37.889 1.00 45.59 201 ALA A O 1
ATOM 1587 N N . GLY A 1 202 ? -23.312 -15.830 36.043 1.00 41.16 202 GLY A N 1
ATOM 1588 C CA . GLY A 1 202 ? -24.689 -15.856 36.555 1.00 41.16 202 GLY A CA 1
ATOM 1589 C C . GLY A 1 202 ? -25.471 -17.164 36.394 1.00 41.16 202 GLY A C 1
ATOM 1590 O O . GLY A 1 202 ? -26.592 -17.246 36.888 1.00 41.16 202 GLY A O 1
ATOM 1591 N N . SER A 1 203 ? -24.934 -18.194 35.737 1.00 43.62 203 SER A N 1
ATOM 1592 C CA . SER A 1 203 ? -25.665 -19.450 35.503 1.00 43.62 203 SER A CA 1
ATOM 1593 C C . SER A 1 203 ? -25.033 -20.630 36.243 1.00 43.62 203 SER A C 1
ATOM 1595 O O . SER A 1 203 ? -24.333 -21.449 35.652 1.00 43.62 203 SER A O 1
ATOM 1597 N N . SER A 1 204 ? -25.303 -20.731 37.546 1.00 41.88 204 SER A N 1
ATOM 1598 C CA . SER A 1 204 ? -25.234 -22.016 38.255 1.00 41.88 204 SER A CA 1
ATOM 1599 C C . SER A 1 204 ? -26.612 -22.686 38.185 1.00 41.88 204 SER A C 1
ATOM 1601 O O . SER A 1 204 ? -27.598 -22.038 38.542 1.00 41.88 204 SER A O 1
ATOM 1603 N N . PRO A 1 205 ? -26.729 -23.948 37.740 1.00 45.31 205 PRO A N 1
ATOM 1604 C CA . PRO A 1 205 ? -28.002 -24.650 37.759 1.00 45.31 205 PRO A CA 1
ATOM 1605 C C . PRO A 1 205 ? -28.322 -25.089 39.192 1.00 45.31 205 PRO A C 1
ATOM 1607 O O . PRO A 1 205 ? -27.547 -25.787 39.842 1.00 45.31 205 PRO A O 1
ATOM 1610 N N . SER A 1 206 ? -29.480 -24.664 39.687 1.00 37.41 206 SER A N 1
ATOM 1611 C CA . SER A 1 206 ? -30.100 -25.197 40.896 1.00 37.41 206 SER A CA 1
ATOM 1612 C C . SER A 1 206 ? -30.628 -26.609 40.620 1.00 37.41 206 SER A C 1
ATOM 1614 O O . SER A 1 206 ? -31.593 -26.763 39.869 1.00 37.41 206 SER A O 1
ATOM 1616 N N . SER A 1 207 ? -30.021 -27.619 41.235 1.00 44.09 207 SER A N 1
ATOM 1617 C CA . SER A 1 207 ? -30.604 -28.960 41.368 1.00 44.09 207 SER A CA 1
ATOM 1618 C C . SER A 1 207 ? -31.505 -29.039 42.604 1.00 44.09 207 SER A C 1
ATOM 1620 O O . SER A 1 207 ? -31.197 -28.415 43.624 1.00 44.09 207 SER A O 1
ATOM 1622 N N . PRO A 1 208 ? -32.541 -29.879 42.569 1.00 53.94 208 PRO A N 1
ATOM 1623 C CA . PRO A 1 208 ? -32.840 -30.824 43.633 1.00 53.94 208 PRO A CA 1
ATOM 1624 C C . PRO A 1 208 ? -32.279 -32.218 43.318 1.00 53.94 208 PRO A C 1
ATOM 1626 O O . PRO A 1 208 ? -32.342 -32.640 42.140 1.00 53.94 208 PRO A O 1
#

Secondary structure (DSSP, 8-state):
--HHHHHHHHHTSGGG----HHHHHHT-SS--EEEE--GGGS-HHHHHHHHHHHHHSEEEETTTEEEE-SS--EEEE---SSSPPPHHHHTTS-----PPPPHHHHHHHHHHH-TTS-HHHHHHHHHHHHHHHTS--SS---HHHHHHHHHHHHHTT-SS--HHHHHHHTTTT---HHHHHHHHHHHHHHHS-TTTHHHHT-------

pLDDT: mean 85.34, std 15.91, range [37.41, 97.81]

Radius of gyration: 27.12 Å; chains: 1; bounding box: 54×47×96 Å

Foldseek 3Di:
DDPVVVVVCVCPDPVNDPQDLLNCCQADLDAAEAEDEAPQPDDVVVVVQVLCCLPQVWHQDPPPGIRGHNHRYHYDYYHPPPDDDDPSNVVSDDDDDDDADDLVVLLVVLCVLVVPFDSVQSSQLSVLLVQQQPDPAPDRFDSVLSNQLSVVCVVVVPPHDALVNCLVRVCSRHVDPVVSVVSSVRSNVVRDDPPVVVVVVPDDDDDD